Protein AF-A0A351SR09-F1 (afdb_monomer_lite)

Radius of gyration: 30.52 Å; chains: 1; bounding box: 50×59×114 Å

Secondary structure (DSSP, 8-state):
---EEEEE-TTS-EEEEEEEEEEEETTT--EEEEEE---EESSGGG-EEEEEEEEEP-S-TTT-----HHHHHHHHHHHHHHHTTPPPTTEEE--HHHH-SEEEEEEEEEEEEETTS-HHHHHHHHHHHHHHS------------------PPPPPPPPPPPPPPPPPP-PPPPPPPPP-PPPPPPPPPPPPPPP----------------------------PPP-EEP-HHHHHHTT--

Foldseek 3Di:
DFDWAWEQEPVRDTDIWGWQFWKAQQVPRWIKTKTFPQDWDDDDQQIWGKIKIFTFDDPDVVNLDEQDPVNVVVVVVVLVCLLVVHDDPRIATDDCVNCDRYTYTSDMAIETGGPVRPSSVSSNVVNVVRVPPPPPPPPPPDPDDDDDDDDDDDDDDDDDDDDDDDDDDDDDDDDDDDDDDDDDDDDDDDDDDDDDDDDDDDDDDDDDDDDDDDDPDDPPPDPDRDHDYDPVVVVVVVPPD

Sequence (241 aa):
MNEKTNIIYADGRQVQADLICYIENVANNKRYVYYTLNETVGTGANSTVKIYVANIKMNNPALDTEITADEWGTLKGYMGDALKDNANPNIRYISPAEMGPNVTIVSDRAIAMPISYDYINKQRGIYATAIAVPTAEPSAPATSEPVPEVSEPTPAPEPAPVVEPTPMIQETPAPQPETVSAPATEPSPTIEPADTSVSNEQPVPLADTTNVGEEIVQENVGNAPQLEPIDIDAIEAKYKE

pLDDT: mean 73.76, std 20.07, range [35.81, 97.0]

Structure (mmCIF, N/CA/C/O backbone):
data_AF-A0A351SR09-F1
#
_entry.id   AF-A0A351SR09-F1
#
loop_
_atom_site.group_PDB
_atom_site.id
_atom_site.type_symbol
_atom_site.label_atom_id
_atom_site.label_alt_id
_atom_site.label_comp_id
_atom_site.label_asym_id
_atom_site.label_entity_id
_atom_site.label_seq_id
_atom_site.pdbx_PDB_ins_code
_atom_site.Cartn_x
_atom_site.Cartn_y
_atom_site.Cartn_z
_atom_site.occupancy
_atom_site.B_iso_or_equiv
_atom_site.auth_seq_id
_atom_site.auth_comp_id
_atom_site.auth_asym_id
_atom_site.auth_atom_id
_atom_site.pdbx_PDB_model_num
ATOM 1 N N . MET A 1 1 ? -10.522 -16.057 2.372 1.00 46.56 1 MET A N 1
ATOM 2 C CA . MET A 1 1 ? -9.377 -16.342 3.264 1.00 46.56 1 MET A CA 1
ATOM 3 C C . MET A 1 1 ? -8.470 -15.132 3.177 1.00 46.56 1 MET A C 1
ATOM 5 O O . MET A 1 1 ? -8.208 -14.713 2.058 1.00 46.56 1 MET A O 1
ATOM 9 N N . ASN A 1 2 ? -8.095 -14.512 4.297 1.00 72.31 2 ASN A N 1
ATOM 10 C CA . ASN A 1 2 ? -7.206 -13.350 4.247 1.00 72.31 2 ASN A CA 1
ATOM 11 C C . ASN A 1 2 ? -5.813 -13.838 3.865 1.00 72.31 2 ASN A C 1
ATOM 13 O O . ASN A 1 2 ? -5.246 -14.676 4.568 1.00 72.31 2 ASN A O 1
ATOM 17 N N . GLU A 1 3 ? -5.298 -13.357 2.741 1.00 86.44 3 GLU A N 1
ATOM 18 C CA . GLU A 1 3 ? -3.939 -13.672 2.335 1.00 86.44 3 GLU A CA 1
ATOM 19 C C . GLU A 1 3 ? -2.960 -13.000 3.302 1.00 86.44 3 GLU A C 1
ATOM 21 O O . GLU A 1 3 ? -3.141 -11.845 3.699 1.00 86.44 3 GLU A O 1
ATOM 26 N N . LYS A 1 4 ? -1.958 -13.758 3.744 1.00 91.00 4 LYS A N 1
ATOM 27 C CA . LYS A 1 4 ? -0.933 -13.287 4.673 1.00 91.00 4 LYS A CA 1
ATOM 28 C C . LYS A 1 4 ? 0.363 -13.068 3.911 1.00 91.00 4 LYS A C 1
ATOM 30 O O . LYS A 1 4 ? 0.705 -13.865 3.045 1.00 91.00 4 LYS A O 1
ATOM 35 N N . THR A 1 5 ? 1.104 -12.036 4.290 1.00 92.94 5 THR A N 1
ATOM 36 C CA . THR A 1 5 ? 2.455 -11.774 3.781 1.00 92.94 5 THR A CA 1
ATOM 37 C C . THR A 1 5 ? 3.423 -11.622 4.944 1.00 92.94 5 THR A C 1
ATOM 39 O O . THR A 1 5 ? 3.057 -11.093 5.996 1.00 92.94 5 THR A O 1
ATOM 42 N N . ASN A 1 6 ? 4.660 -12.082 4.763 1.00 95.69 6 ASN A N 1
ATOM 43 C CA . ASN A 1 6 ? 5.737 -11.818 5.707 1.00 95.69 6 ASN A CA 1
ATOM 44 C C . ASN A 1 6 ? 6.464 -10.533 5.291 1.00 95.69 6 ASN A C 1
ATOM 46 O O . ASN A 1 6 ? 7.064 -10.484 4.214 1.00 95.69 6 ASN A O 1
ATOM 50 N N . ILE A 1 7 ? 6.367 -9.494 6.117 1.00 96.56 7 ILE A N 1
ATOM 51 C CA . ILE A 1 7 ? 7.031 -8.205 5.909 1.00 96.56 7 ILE A CA 1
ATOM 52 C C . ILE A 1 7 ? 8.352 -8.217 6.669 1.00 96.56 7 ILE A C 1
ATOM 54 O O . ILE A 1 7 ? 8.366 -8.441 7.878 1.00 96.56 7 ILE A O 1
ATOM 58 N N . ILE A 1 8 ? 9.450 -7.962 5.963 1.00 96.56 8 ILE A N 1
ATOM 59 C CA . ILE A 1 8 ? 10.795 -7.861 6.527 1.00 96.56 8 ILE A CA 1
ATOM 60 C C . ILE A 1 8 ? 11.206 -6.389 6.514 1.00 96.56 8 ILE A C 1
ATOM 62 O O . ILE A 1 8 ? 11.382 -5.788 5.456 1.00 96.56 8 ILE A O 1
ATOM 66 N N . TYR A 1 9 ? 11.354 -5.805 7.695 1.00 93.88 9 TYR A N 1
ATOM 67 C CA . TYR A 1 9 ? 11.821 -4.435 7.871 1.00 93.88 9 TYR A CA 1
ATOM 68 C C . TYR A 1 9 ? 13.326 -4.320 7.584 1.00 93.88 9 TYR A C 1
ATOM 70 O O . TYR A 1 9 ? 14.061 -5.311 7.601 1.00 93.88 9 TYR A O 1
ATOM 78 N N . ALA A 1 10 ? 13.808 -3.097 7.347 1.00 87.94 10 ALA A N 1
ATOM 79 C CA . ALA A 1 10 ? 15.222 -2.827 7.069 1.00 87.94 10 ALA A CA 1
ATOM 80 C C . ALA A 1 10 ? 16.169 -3.249 8.214 1.00 87.94 10 ALA A C 1
ATOM 82 O O . ALA A 1 10 ? 17.322 -3.592 7.966 1.00 87.94 10 ALA A O 1
ATOM 83 N N . ASP A 1 11 ? 15.670 -3.268 9.452 1.00 89.44 11 ASP A N 1
ATOM 84 C CA . ASP A 1 11 ? 16.376 -3.735 10.653 1.00 89.44 11 ASP A CA 1
ATOM 85 C C . ASP A 1 11 ? 16.362 -5.270 10.823 1.00 89.44 11 ASP A C 1
ATOM 87 O O . ASP A 1 11 ? 16.911 -5.799 11.789 1.00 89.44 11 ASP A O 1
ATOM 91 N N . GLY A 1 12 ? 15.742 -6.000 9.891 1.00 91.19 12 GLY A N 1
ATOM 92 C CA . GLY A 1 12 ? 15.618 -7.455 9.918 1.00 91.19 12 GLY A CA 1
ATOM 93 C C . GLY A 1 12 ? 14.438 -7.982 10.738 1.00 91.19 12 GLY A C 1
ATOM 94 O O . GLY A 1 12 ? 14.223 -9.199 10.750 1.00 91.19 12 GLY A O 1
ATOM 95 N N . ARG A 1 13 ? 13.643 -7.117 11.389 1.00 94.44 13 ARG A N 1
ATOM 96 C CA . ARG A 1 13 ? 12.404 -7.547 12.055 1.00 94.44 13 ARG A CA 1
ATOM 97 C C . ARG A 1 13 ? 11.424 -8.102 11.029 1.00 94.44 13 ARG A C 1
ATOM 99 O O . ARG A 1 13 ? 11.283 -7.564 9.933 1.00 94.44 13 ARG A O 1
ATOM 106 N N . GLN A 1 14 ? 10.718 -9.162 11.410 1.00 95.44 14 GLN A N 1
ATOM 107 C CA . GLN A 1 14 ? 9.716 -9.804 10.566 1.00 95.44 14 GLN A CA 1
ATOM 108 C C . GLN A 1 14 ? 8.344 -9.728 11.215 1.00 95.44 14 GLN A C 1
ATOM 110 O O . GLN A 1 14 ? 8.203 -9.990 12.411 1.00 95.44 14 GLN A O 1
ATOM 115 N N . VAL A 1 15 ? 7.335 -9.383 10.421 1.00 95.19 15 VAL A N 1
ATOM 116 C CA . VAL A 1 15 ? 5.947 -9.296 10.868 1.00 95.19 15 VAL A CA 1
ATOM 117 C C . VAL A 1 15 ? 5.051 -9.986 9.852 1.00 95.19 15 VAL A C 1
ATOM 119 O O . VAL A 1 15 ? 5.088 -9.687 8.660 1.00 95.19 15 VAL A O 1
ATOM 122 N N . GLN A 1 16 ? 4.201 -10.892 10.333 1.00 95.00 16 GLN A N 1
ATOM 123 C CA . GLN A 1 16 ? 3.142 -11.458 9.512 1.00 95.00 16 GLN A CA 1
ATOM 124 C C . GLN A 1 16 ? 1.959 -10.489 9.477 1.00 95.00 16 GLN A C 1
ATOM 126 O O . GLN A 1 16 ? 1.331 -10.226 10.503 1.00 95.00 16 GLN A O 1
ATOM 131 N N . ALA A 1 17 ? 1.645 -9.986 8.289 1.00 94.62 17 ALA A N 1
ATOM 132 C CA . ALA A 1 17 ? 0.586 -9.015 8.076 1.00 94.62 17 ALA A CA 1
ATOM 133 C C . ALA A 1 17 ? -0.544 -9.576 7.211 1.00 94.62 17 ALA A C 1
ATOM 135 O O . ALA A 1 17 ? -0.360 -10.513 6.429 1.00 94.62 17 ALA A O 1
ATOM 136 N N . ASP A 1 18 ? -1.722 -8.975 7.344 1.00 94.38 18 ASP A N 1
ATOM 137 C CA . ASP A 1 18 ? -2.837 -9.190 6.433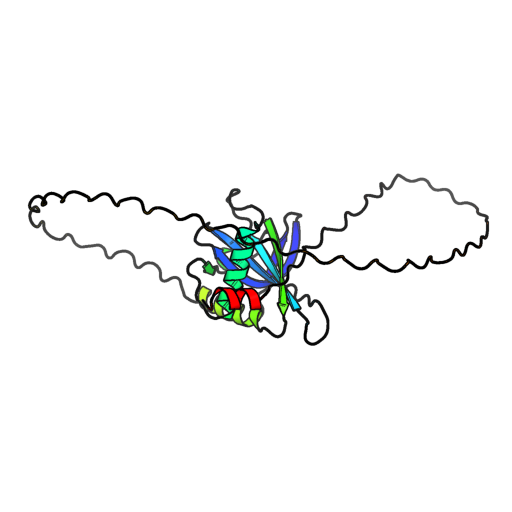 1.00 94.38 18 ASP A CA 1
ATOM 138 C C . ASP A 1 18 ? -2.616 -8.389 5.151 1.00 94.38 18 ASP A C 1
ATOM 140 O O . ASP A 1 18 ? -2.639 -7.156 5.169 1.00 94.38 18 ASP A O 1
ATOM 144 N N . LEU A 1 19 ? -2.426 -9.093 4.035 1.00 94.31 19 LEU A N 1
ATOM 145 C CA . LEU A 1 19 ? -2.263 -8.473 2.727 1.00 94.31 19 LEU A CA 1
ATOM 146 C C . LEU A 1 19 ? -3.578 -7.812 2.307 1.00 94.31 19 LEU A C 1
ATOM 148 O O . LEU A 1 19 ? -4.666 -8.383 2.464 1.00 94.31 19 LEU A O 1
ATOM 152 N N . ILE A 1 20 ? -3.471 -6.600 1.772 1.00 94.06 20 ILE A N 1
ATOM 153 C CA . ILE A 1 20 ? -4.571 -5.912 1.100 1.00 94.06 20 ILE A CA 1
ATOM 154 C C . ILE A 1 20 ? -4.339 -5.988 -0.412 1.00 94.06 20 ILE A C 1
ATOM 156 O O . ILE A 1 20 ? -5.184 -6.536 -1.117 1.00 94.06 20 ILE A O 1
ATOM 160 N N . CYS A 1 21 ? -3.192 -5.501 -0.897 1.00 93.75 21 CYS A N 1
ATOM 161 C CA . CYS A 1 21 ? -2.772 -5.632 -2.295 1.00 93.75 21 CYS A CA 1
ATOM 162 C C . CYS A 1 21 ? -1.276 -5.320 -2.480 1.00 93.75 21 CYS A C 1
ATOM 164 O O . CYS A 1 21 ? -0.663 -4.641 -1.650 1.00 93.75 21 CYS A O 1
ATOM 166 N N . TYR A 1 22 ? -0.712 -5.772 -3.603 1.00 95.38 22 TYR A N 1
ATOM 167 C CA . TYR A 1 22 ? 0.533 -5.233 -4.157 1.00 95.38 22 TYR A CA 1
ATOM 168 C C . TYR A 1 22 ? 0.231 -4.390 -5.388 1.00 95.38 22 TYR A C 1
ATOM 170 O O . TYR A 1 22 ? -0.581 -4.786 -6.232 1.00 95.38 22 TYR A O 1
ATOM 178 N N . ILE A 1 23 ? 0.922 -3.262 -5.512 1.00 95.38 23 ILE A N 1
ATOM 179 C CA . ILE A 1 23 ? 0.836 -2.401 -6.689 1.00 95.38 23 ILE A CA 1
ATOM 180 C C . ILE A 1 23 ? 2.225 -2.027 -7.198 1.00 95.38 23 ILE A C 1
ATOM 182 O O . ILE A 1 23 ? 3.165 -1.860 -6.424 1.00 95.38 23 ILE A O 1
ATOM 186 N N . GLU A 1 24 ? 2.341 -1.857 -8.506 1.00 95.25 24 GLU A N 1
ATOM 187 C CA . GLU A 1 24 ? 3.451 -1.192 -9.178 1.00 95.25 24 GLU A CA 1
ATOM 188 C C . GLU A 1 24 ? 2.940 0.144 -9.697 1.00 95.25 24 GLU A C 1
ATOM 190 O O . GLU A 1 24 ? 1.905 0.192 -10.367 1.00 95.25 24 GLU A O 1
ATOM 195 N N . ASN A 1 25 ? 3.655 1.223 -9.408 1.00 94.62 25 ASN A N 1
ATOM 196 C CA . ASN A 1 25 ? 3.423 2.482 -10.093 1.00 94.62 25 ASN A CA 1
ATOM 197 C C . ASN A 1 25 ? 4.103 2.414 -11.466 1.00 94.62 25 ASN A C 1
ATOM 199 O O . ASN A 1 25 ? 5.323 2.294 -11.561 1.00 94.62 25 ASN A O 1
ATOM 203 N N . VAL A 1 26 ? 3.309 2.495 -12.531 1.00 93.88 26 VAL A N 1
ATOM 204 C CA . VAL A 1 26 ? 3.764 2.294 -13.916 1.00 93.88 26 VAL A CA 1
ATOM 205 C C . VAL A 1 26 ? 4.704 3.416 -14.378 1.00 93.88 26 VAL A C 1
ATOM 207 O O . VAL A 1 26 ? 5.561 3.193 -15.229 1.00 93.88 26 VAL A O 1
ATOM 210 N N . ALA A 1 27 ? 4.592 4.618 -13.804 1.00 91.88 27 ALA A N 1
ATOM 211 C CA . ALA A 1 27 ? 5.407 5.762 -14.209 1.00 91.88 27 ALA A CA 1
ATOM 212 C C . ALA A 1 27 ? 6.858 5.669 -13.712 1.00 91.88 27 ALA A C 1
ATOM 214 O O . ALA A 1 27 ? 7.774 6.131 -14.391 1.00 91.88 27 ALA A O 1
ATOM 215 N N . ASN A 1 28 ? 7.078 5.091 -12.527 1.00 91.44 28 ASN A N 1
ATOM 216 C CA . ASN A 1 28 ? 8.400 5.043 -11.891 1.00 91.44 28 ASN A CA 1
ATOM 217 C C . ASN A 1 28 ? 8.886 3.621 -11.562 1.00 91.44 28 ASN A C 1
ATOM 219 O O . ASN A 1 28 ? 10.003 3.460 -11.076 1.00 91.44 28 ASN A O 1
ATOM 223 N N . ASN A 1 29 ? 8.077 2.598 -11.844 1.00 93.88 29 ASN A N 1
ATOM 224 C CA . ASN A 1 29 ? 8.323 1.184 -11.555 1.00 93.88 29 ASN A CA 1
ATOM 225 C C . ASN A 1 29 ? 8.561 0.860 -10.069 1.00 93.88 29 ASN A C 1
ATOM 227 O O . ASN A 1 29 ? 9.042 -0.230 -9.755 1.00 93.88 29 ASN A O 1
ATOM 231 N N . LYS A 1 30 ? 8.230 1.772 -9.144 1.00 95.12 30 LYS A N 1
ATOM 232 C CA . LYS A 1 30 ? 8.267 1.477 -7.708 1.00 95.12 30 LYS A CA 1
ATOM 233 C C . LYS A 1 30 ? 7.122 0.544 -7.343 1.00 95.12 30 LYS A C 1
ATOM 235 O O . LYS A 1 30 ? 6.012 0.658 -7.872 1.00 95.12 30 LYS A O 1
ATOM 240 N N . ARG A 1 31 ? 7.391 -0.364 -6.407 1.00 96.06 31 ARG A N 1
ATOM 241 C CA . ARG A 1 31 ? 6.424 -1.350 -5.926 1.00 96.06 31 ARG A CA 1
ATOM 242 C C . ARG A 1 31 ? 6.045 -1.061 -4.492 1.00 96.06 31 ARG A C 1
ATOM 244 O O . ARG A 1 31 ? 6.904 -0.793 -3.659 1.00 96.06 31 ARG A O 1
ATOM 251 N N . TYR A 1 32 ? 4.761 -1.177 -4.206 1.00 96.69 32 TYR A N 1
ATOM 252 C CA . TYR A 1 32 ? 4.212 -0.911 -2.891 1.00 96.69 32 TYR A CA 1
ATOM 253 C C . TYR A 1 32 ? 3.353 -2.075 -2.425 1.00 96.69 32 TYR A C 1
ATOM 255 O O . TYR A 1 32 ? 2.681 -2.736 -3.221 1.00 96.69 32 TYR A O 1
ATOM 263 N N . VAL A 1 33 ? 3.364 -2.306 -1.118 1.00 96.25 33 VAL A N 1
ATOM 264 C CA . VAL A 1 33 ? 2.447 -3.230 -0.452 1.00 96.25 33 VAL A CA 1
ATOM 265 C C . VAL A 1 33 ? 1.517 -2.438 0.447 1.00 96.25 33 VAL A C 1
ATOM 267 O O . VAL A 1 33 ? 1.969 -1.635 1.262 1.00 96.25 33 VAL A O 1
ATOM 270 N N . TYR A 1 34 ? 0.222 -2.696 0.305 1.00 95.88 34 TYR A N 1
ATOM 271 C CA . TYR A 1 34 ? -0.791 -2.263 1.252 1.00 95.88 34 TYR A CA 1
ATOM 272 C C . TYR A 1 34 ? -1.098 -3.452 2.156 1.00 95.88 34 TYR A C 1
ATOM 274 O O . TYR A 1 34 ? -1.445 -4.539 1.678 1.00 95.88 34 TYR A O 1
ATOM 282 N N . TYR A 1 35 ? -0.970 -3.260 3.462 1.00 95.56 35 TYR A N 1
ATOM 283 C CA . TYR A 1 35 ? -1.240 -4.298 4.450 1.00 95.56 35 TYR A CA 1
ATOM 284 C C . TYR A 1 35 ? -1.848 -3.712 5.719 1.00 95.56 35 TYR A C 1
ATOM 286 O O . TYR A 1 35 ? -1.847 -2.504 5.945 1.00 95.56 35 TYR A O 1
ATOM 294 N N . THR A 1 36 ? -2.382 -4.577 6.570 1.00 95.38 36 THR A N 1
ATOM 295 C CA . THR A 1 36 ? -2.837 -4.192 7.905 1.00 95.38 36 THR A CA 1
ATOM 296 C C . THR A 1 36 ? -2.363 -5.197 8.945 1.00 95.38 36 THR A C 1
ATOM 298 O O . THR A 1 36 ? -2.192 -6.385 8.663 1.00 95.38 36 THR A O 1
ATOM 301 N N . LEU A 1 37 ? -2.155 -4.708 10.164 1.00 94.69 37 LEU A N 1
ATOM 302 C CA . LEU A 1 37 ? -1.960 -5.530 11.359 1.00 94.69 37 LEU A CA 1
ATOM 303 C C . LEU A 1 37 ? -3.273 -5.689 12.154 1.00 94.69 37 LEU A C 1
ATOM 305 O O . LEU A 1 37 ? -3.272 -6.239 13.251 1.00 94.69 37 LEU A O 1
ATOM 309 N N . ASN A 1 38 ? -4.400 -5.220 11.597 1.00 90.56 38 ASN A N 1
ATOM 310 C CA . ASN A 1 38 ? -5.722 -5.109 12.232 1.00 90.56 38 ASN A CA 1
ATOM 311 C C . ASN A 1 38 ? -5.729 -4.295 13.531 1.00 90.56 38 ASN A C 1
ATOM 313 O O . ASN A 1 38 ? -6.591 -4.468 14.393 1.00 90.56 38 ASN A O 1
ATOM 317 N N . GLU A 1 39 ? -4.774 -3.383 13.672 1.00 92.50 39 GLU A N 1
ATOM 318 C CA . GLU A 1 39 ? -4.763 -2.437 14.773 1.00 92.50 39 GLU A CA 1
ATOM 319 C C . GLU A 1 39 ? -5.900 -1.436 14.595 1.00 92.50 39 GLU A C 1
ATOM 321 O O . GLU A 1 39 ? -5.966 -0.713 13.597 1.00 92.50 39 GLU A O 1
ATOM 326 N N . THR A 1 40 ? -6.781 -1.383 15.588 1.00 91.06 40 THR A N 1
ATOM 327 C CA . THR A 1 40 ? -7.852 -0.393 15.654 1.00 91.06 40 THR A CA 1
ATOM 328 C C . THR A 1 40 ? -7.424 0.753 16.567 1.00 91.06 40 THR A C 1
ATOM 330 O O . THR A 1 40 ? -6.903 0.523 17.657 1.00 91.06 40 THR A O 1
ATOM 333 N N . VAL A 1 41 ? -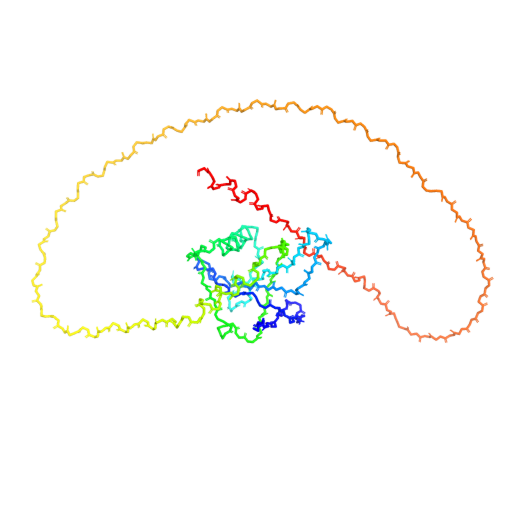7.643 1.988 16.126 1.00 88.56 41 VAL A N 1
ATOM 334 C CA . VAL A 1 41 ? -7.370 3.219 16.872 1.00 88.56 41 VAL A CA 1
ATOM 335 C C . VAL A 1 41 ? -8.692 3.913 17.187 1.00 88.56 41 VAL A C 1
ATOM 337 O O . VAL A 1 41 ? -9.561 4.047 16.324 1.00 88.56 41 VAL A O 1
ATOM 340 N N . GLY A 1 42 ? -8.832 4.383 18.427 1.00 86.50 42 GLY A N 1
ATOM 341 C CA . GLY A 1 42 ? -10.041 5.044 18.922 1.00 86.50 42 GLY A CA 1
ATOM 342 C C . GLY A 1 42 ? -11.096 4.074 19.463 1.00 86.50 42 GLY A C 1
ATOM 343 O O . GLY A 1 42 ? -10.891 2.863 19.523 1.00 86.50 42 GLY A O 1
ATOM 344 N N . THR A 1 43 ? -12.233 4.622 19.894 1.00 82.19 43 THR A N 1
ATOM 345 C CA . THR A 1 43 ? -13.353 3.863 20.469 1.00 82.19 43 THR A CA 1
ATOM 346 C C . THR A 1 43 ? -14.687 4.296 19.854 1.00 82.19 43 THR A C 1
ATOM 348 O O . THR A 1 43 ? -14.868 5.442 19.442 1.00 82.19 43 THR A O 1
ATOM 351 N N . GLY A 1 44 ? -15.642 3.365 19.782 1.00 81.00 44 GLY A N 1
ATOM 352 C CA . GLY A 1 44 ? -16.995 3.634 19.288 1.00 81.00 44 GLY A CA 1
ATOM 353 C C . GLY A 1 44 ? -17.080 3.854 17.773 1.00 81.00 44 GLY A C 1
ATOM 354 O O . GLY A 1 44 ? -16.308 3.284 17.003 1.00 81.00 44 GLY A O 1
ATOM 355 N N . ALA A 1 45 ? -18.045 4.672 17.347 1.00 80.38 45 ALA A N 1
ATOM 356 C CA . ALA A 1 45 ? -18.382 4.897 15.936 1.00 80.38 45 ALA A CA 1
ATOM 357 C C . ALA A 1 45 ? -17.271 5.577 15.112 1.00 80.38 45 ALA A C 1
ATOM 359 O O . ALA A 1 45 ? -17.296 5.508 13.889 1.00 80.38 45 ALA A O 1
ATOM 360 N N . ASN A 1 46 ? -16.288 6.189 15.779 1.00 84.62 46 ASN A N 1
ATOM 361 C CA . ASN A 1 46 ? -15.168 6.895 15.150 1.00 84.62 46 ASN A CA 1
ATOM 362 C C . ASN A 1 46 ? -13.880 6.060 15.142 1.00 84.62 46 ASN A C 1
ATOM 364 O O . ASN A 1 46 ? -12.786 6.600 14.986 1.00 84.62 46 ASN A O 1
ATOM 368 N N . SER A 1 47 ? -13.989 4.753 15.382 1.00 89.75 47 SER A N 1
ATOM 369 C CA . SER A 1 47 ? -12.831 3.869 15.328 1.00 89.75 47 SER A CA 1
ATOM 370 C C . SER A 1 47 ? -12.291 3.771 13.902 1.00 89.75 47 SER A C 1
ATOM 372 O O . SER A 1 47 ? -13.026 3.766 12.911 1.00 89.75 47 SER A O 1
ATOM 374 N N . THR A 1 48 ? -10.970 3.707 13.806 1.00 92.31 48 THR A N 1
ATOM 375 C CA . THR A 1 48 ? -10.245 3.578 12.544 1.00 92.31 48 THR A CA 1
ATOM 376 C C . THR A 1 48 ? -9.361 2.343 12.588 1.00 92.31 48 THR A C 1
ATOM 378 O O . THR A 1 48 ? -8.882 1.957 13.649 1.00 92.31 48 THR A O 1
ATOM 381 N N . VAL A 1 49 ? -9.140 1.704 11.447 1.00 92.25 49 VAL A N 1
ATOM 382 C CA . VAL A 1 49 ? -8.132 0.661 11.272 1.00 92.25 49 VAL A CA 1
ATOM 383 C C . VAL A 1 49 ? -6.878 1.280 10.666 1.00 92.25 49 VAL A C 1
ATOM 385 O O . VAL A 1 49 ? -6.963 2.115 9.761 1.00 92.25 49 VAL A O 1
ATOM 388 N N . LYS A 1 50 ? -5.705 0.873 11.157 1.00 94.44 50 LYS A N 1
ATOM 389 C CA . LYS A 1 50 ? -4.432 1.254 10.540 1.00 94.44 50 LYS A CA 1
ATOM 390 C C . LYS A 1 50 ? -4.180 0.430 9.285 1.00 94.44 50 LYS A C 1
ATOM 392 O O . LYS A 1 50 ? -4.191 -0.806 9.312 1.00 94.44 50 LYS A O 1
ATOM 397 N N . ILE A 1 51 ? -3.894 1.133 8.202 1.00 94.75 51 ILE A N 1
ATOM 398 C CA . ILE A 1 51 ? -3.437 0.569 6.939 1.00 94.75 51 ILE A CA 1
ATOM 399 C C . ILE A 1 51 ? -2.033 1.078 6.689 1.00 94.75 51 ILE A C 1
ATOM 401 O O . ILE A 1 51 ? -1.792 2.281 6.684 1.00 94.75 51 ILE A O 1
ATOM 405 N N . TYR A 1 52 ? -1.116 0.151 6.482 1.00 96.19 52 TYR A N 1
ATOM 406 C CA . TYR A 1 52 ? 0.272 0.429 6.185 1.00 96.19 52 TYR A CA 1
ATOM 407 C C . TYR A 1 52 ? 0.481 0.370 4.680 1.00 96.19 52 TYR A C 1
ATOM 409 O O . TYR A 1 52 ? -0.023 -0.532 4.008 1.00 96.19 52 TYR A O 1
ATOM 417 N N . VAL A 1 53 ? 1.242 1.329 4.170 1.00 97.00 53 VAL A N 1
ATOM 418 C CA . VAL A 1 53 ? 1.730 1.360 2.797 1.00 97.00 53 VAL A CA 1
ATOM 419 C C . VAL A 1 53 ? 3.242 1.392 2.871 1.00 97.00 53 VAL A C 1
ATOM 421 O O . VAL A 1 53 ? 3.810 2.320 3.446 1.00 97.00 53 VAL A O 1
ATOM 424 N N . ALA A 1 54 ? 3.890 0.383 2.305 1.00 96.81 54 ALA A N 1
ATOM 425 C CA . ALA A 1 54 ? 5.341 0.282 2.338 1.00 96.81 54 ALA A CA 1
ATOM 426 C C . ALA A 1 54 ? 5.936 0.235 0.937 1.00 96.81 54 ALA A C 1
ATOM 428 O O . ALA A 1 54 ? 5.390 -0.437 0.059 1.00 96.81 54 ALA A O 1
ATOM 429 N N . ASN A 1 55 ? 7.060 0.932 0.745 1.00 96.81 55 ASN A N 1
ATOM 430 C CA . ASN A 1 55 ? 7.873 0.792 -0.460 1.00 96.81 55 ASN A CA 1
ATOM 431 C C . ASN A 1 55 ? 8.668 -0.511 -0.360 1.00 96.81 55 ASN A C 1
ATOM 433 O O . ASN A 1 55 ? 9.376 -0.748 0.626 1.00 96.81 55 ASN A O 1
ATOM 437 N N . ILE A 1 56 ? 8.534 -1.356 -1.372 1.00 95.94 56 ILE A N 1
ATOM 438 C CA . ILE A 1 56 ? 9.156 -2.672 -1.407 1.00 95.94 56 ILE A CA 1
ATOM 439 C C . ILE A 1 56 ? 10.567 -2.532 -1.959 1.00 95.94 56 ILE A C 1
ATOM 441 O O . ILE A 1 56 ? 10.780 -1.914 -2.999 1.00 95.94 56 ILE A O 1
ATOM 445 N N . LYS A 1 57 ? 11.528 -3.150 -1.276 1.00 94.31 57 LYS A N 1
ATOM 446 C CA . LYS A 1 57 ? 12.912 -3.218 -1.728 1.00 94.31 57 LYS A CA 1
ATOM 447 C C . LYS A 1 57 ? 13.000 -3.988 -3.044 1.00 94.31 57 LYS A C 1
ATOM 449 O O . LYS A 1 57 ? 12.493 -5.106 -3.156 1.00 94.31 57 LYS A O 1
ATOM 454 N N . MET A 1 58 ? 13.683 -3.410 -4.019 1.00 89.94 58 MET A N 1
ATOM 455 C CA . MET A 1 58 ? 13.890 -3.977 -5.345 1.00 89.94 58 MET A CA 1
ATOM 456 C C . MET A 1 58 ? 15.381 -4.220 -5.599 1.00 89.94 58 MET A C 1
ATOM 458 O O . MET A 1 58 ? 16.254 -3.785 -4.860 1.00 89.94 58 MET A O 1
ATOM 462 N N . ASN A 1 59 ? 15.709 -4.895 -6.701 1.00 88.06 59 ASN A N 1
ATOM 463 C CA . ASN A 1 59 ? 17.107 -5.086 -7.115 1.00 88.06 59 ASN A CA 1
ATOM 464 C C . ASN A 1 59 ? 17.733 -3.815 -7.731 1.00 88.06 59 ASN A C 1
ATOM 466 O O . ASN A 1 59 ? 18.795 -3.886 -8.347 1.00 88.06 59 ASN A O 1
ATOM 470 N N . ASN A 1 60 ? 17.069 -2.662 -7.606 1.00 90.00 60 ASN A N 1
ATOM 471 C CA . ASN A 1 60 ? 17.509 -1.382 -8.144 1.00 90.00 60 ASN A CA 1
ATOM 472 C C . ASN A 1 60 ? 17.574 -0.336 -7.014 1.00 90.00 60 ASN A C 1
ATOM 474 O O . ASN A 1 60 ? 16.527 0.180 -6.620 1.00 90.00 60 ASN A O 1
ATOM 478 N N . PRO A 1 61 ? 18.780 0.047 -6.552 1.00 89.81 61 PRO A N 1
ATOM 479 C CA . PRO A 1 61 ? 18.952 0.998 -5.453 1.00 89.81 61 PRO A CA 1
ATOM 480 C C . PRO A 1 61 ? 18.314 2.372 -5.689 1.00 89.81 61 PRO A C 1
ATOM 482 O O . PRO A 1 61 ? 17.983 3.062 -4.732 1.00 89.81 61 PRO A O 1
ATOM 485 N N . ALA A 1 62 ? 18.115 2.784 -6.947 1.00 91.69 62 ALA A N 1
ATOM 486 C CA . ALA A 1 62 ? 17.443 4.048 -7.256 1.00 91.69 62 ALA A CA 1
ATOM 487 C C . ALA A 1 62 ? 15.950 4.038 -6.867 1.00 91.69 62 ALA A C 1
ATOM 489 O O . ALA A 1 62 ? 15.359 5.094 -6.642 1.00 91.69 62 ALA A O 1
ATOM 490 N N . LEU A 1 63 ? 15.340 2.852 -6.786 1.00 91.69 63 LEU A N 1
ATOM 491 C CA . LEU A 1 63 ? 13.947 2.660 -6.371 1.00 91.69 63 LEU A CA 1
ATOM 492 C C . LEU A 1 63 ? 13.824 2.420 -4.859 1.00 91.69 63 LEU A C 1
ATOM 494 O O . LEU A 1 63 ? 12.756 2.663 -4.293 1.00 91.69 63 LEU A O 1
ATOM 498 N N . ASP A 1 64 ? 14.926 2.040 -4.207 1.00 92.25 64 ASP A N 1
ATOM 499 C CA . ASP A 1 64 ? 15.024 1.762 -2.771 1.00 92.25 64 ASP A CA 1
ATOM 500 C C . ASP A 1 64 ? 15.159 3.049 -1.943 1.00 92.25 64 ASP A C 1
ATOM 502 O O . ASP A 1 64 ? 16.070 3.222 -1.134 1.00 92.25 64 ASP A O 1
ATOM 506 N N . THR A 1 65 ? 14.247 3.987 -2.168 1.00 93.38 65 THR A N 1
ATOM 507 C CA . THR A 1 65 ? 14.176 5.262 -1.450 1.00 93.38 65 THR A CA 1
ATOM 508 C C . THR A 1 65 ? 12.946 5.306 -0.552 1.00 93.38 65 THR A C 1
ATOM 510 O O . THR A 1 65 ? 11.975 4.574 -0.764 1.00 93.38 65 THR A O 1
ATOM 513 N N . GLU A 1 66 ? 12.981 6.145 0.480 1.00 94.31 66 GLU A N 1
ATOM 514 C CA . GLU A 1 66 ? 11.815 6.350 1.338 1.00 94.31 66 GLU A CA 1
ATOM 515 C C . GLU A 1 66 ? 10.632 6.935 0.553 1.00 94.31 66 GLU A C 1
ATOM 517 O O . GLU A 1 66 ? 10.822 7.618 -0.457 1.00 94.31 66 GLU A O 1
ATOM 522 N N . ILE A 1 67 ? 9.409 6.670 1.021 1.00 95.38 67 ILE A N 1
ATOM 523 C CA . ILE A 1 67 ? 8.196 7.272 0.452 1.00 95.38 67 ILE A CA 1
ATOM 524 C C . ILE A 1 67 ? 8.239 8.785 0.689 1.00 95.38 67 ILE A C 1
ATOM 526 O O . ILE A 1 67 ? 8.143 9.246 1.830 1.00 95.38 67 ILE A O 1
ATOM 530 N N . THR A 1 68 ? 8.338 9.564 -0.386 1.00 95.06 68 THR A N 1
ATOM 531 C CA . THR A 1 68 ? 8.343 11.032 -0.294 1.00 95.06 68 THR A CA 1
ATOM 532 C C . THR A 1 68 ? 6.944 11.591 0.001 1.00 95.06 68 THR A C 1
ATOM 534 O O . THR A 1 68 ? 5.936 10.889 -0.093 1.00 95.06 68 THR A O 1
ATOM 537 N N . ALA A 1 69 ? 6.845 12.879 0.349 1.00 93.69 69 ALA A N 1
ATOM 538 C CA . ALA A 1 69 ? 5.552 13.530 0.588 1.00 93.69 69 ALA A CA 1
ATOM 539 C C . ALA A 1 69 ? 4.648 13.543 -0.664 1.00 93.69 69 ALA A C 1
ATOM 541 O O . ALA A 1 69 ? 3.446 13.293 -0.558 1.00 93.69 69 ALA A O 1
ATOM 542 N N . ASP A 1 70 ? 5.227 13.762 -1.847 1.00 93.38 70 ASP A N 1
ATOM 543 C CA . ASP A 1 70 ? 4.492 13.771 -3.119 1.00 93.38 70 ASP A CA 1
ATOM 544 C C . ASP A 1 70 ? 4.020 12.363 -3.506 1.00 93.38 70 ASP A C 1
ATOM 546 O O . ASP A 1 70 ? 2.867 12.154 -3.905 1.00 93.38 70 ASP A O 1
ATOM 550 N N . GLU A 1 71 ? 4.891 11.366 -3.320 1.00 94.44 71 GLU A N 1
ATOM 551 C CA . GLU A 1 71 ? 4.531 9.957 -3.494 1.00 94.44 71 GLU A CA 1
ATOM 552 C C . GLU A 1 71 ? 3.418 9.564 -2.526 1.00 94.44 71 GLU A C 1
ATOM 554 O O . GLU A 1 71 ? 2.468 8.886 -2.912 1.00 94.44 71 GLU A O 1
ATOM 559 N N . TRP A 1 72 ? 3.478 10.047 -1.287 1.00 95.44 72 TRP A N 1
ATOM 560 C CA . TRP A 1 72 ? 2.454 9.782 -0.291 1.00 95.44 72 TRP A CA 1
ATOM 561 C C . TRP A 1 72 ? 1.082 10.336 -0.673 1.00 95.44 72 TRP A C 1
ATOM 563 O O . TRP A 1 72 ? 0.079 9.631 -0.548 1.00 95.44 72 TRP A O 1
ATOM 573 N N . GLY A 1 73 ? 1.022 11.573 -1.172 1.00 94.44 73 GLY A N 1
ATOM 574 C CA . GLY A 1 73 ? -0.219 12.145 -1.701 1.00 94.44 73 GLY A CA 1
ATOM 575 C C . GLY A 1 73 ? -0.807 11.291 -2.828 1.00 94.44 73 GLY A C 1
ATOM 576 O O . GLY A 1 73 ? -2.005 11.006 -2.837 1.00 94.44 73 GLY A O 1
ATOM 577 N N . THR A 1 74 ? 0.057 10.806 -3.718 1.00 93.88 74 THR A N 1
ATOM 578 C CA . THR A 1 74 ? -0.321 9.945 -4.845 1.00 93.88 74 THR A CA 1
ATOM 579 C C . THR A 1 74 ? -0.847 8.580 -4.382 1.00 93.88 74 THR A C 1
ATOM 581 O O . THR A 1 74 ? -1.905 8.141 -4.830 1.00 93.88 74 THR A O 1
ATOM 584 N N . LEU A 1 75 ? -0.171 7.932 -3.428 1.00 94.31 75 LEU A N 1
ATOM 585 C CA . LEU A 1 75 ? -0.570 6.635 -2.863 1.00 94.31 75 LEU A CA 1
ATOM 586 C C . LEU A 1 75 ? -1.909 6.707 -2.113 1.00 94.31 75 LEU A C 1
ATOM 588 O O . LEU A 1 75 ? -2.708 5.768 -2.182 1.00 94.31 75 LEU A O 1
ATOM 592 N N . LYS A 1 76 ? -2.180 7.830 -1.432 1.00 92.19 76 LYS A N 1
ATOM 593 C CA . LYS A 1 76 ? -3.503 8.120 -0.855 1.00 92.19 76 LYS A CA 1
ATOM 594 C C . LYS A 1 76 ? -4.565 8.269 -1.947 1.00 92.19 76 LYS A C 1
ATOM 596 O O . LYS A 1 76 ? -5.667 7.749 -1.792 1.00 92.19 76 LYS A O 1
ATOM 601 N N . GLY A 1 77 ? -4.218 8.920 -3.059 1.00 91.00 77 GLY A N 1
ATOM 602 C CA . GLY A 1 77 ? -5.070 9.026 -4.245 1.00 91.00 77 GLY A CA 1
ATOM 603 C C . GLY A 1 77 ? -5.453 7.660 -4.818 1.00 91.00 77 GLY A C 1
ATOM 604 O O . GLY A 1 77 ? -6.638 7.386 -4.970 1.00 91.00 77 GLY A O 1
ATOM 605 N N . TYR A 1 78 ? -4.481 6.766 -5.023 1.00 89.44 78 TYR A N 1
ATOM 606 C CA . TYR A 1 78 ? -4.728 5.406 -5.531 1.00 89.44 78 TYR A CA 1
ATOM 607 C C . TYR A 1 78 ? -5.693 4.612 -4.647 1.00 89.44 78 TYR A C 1
ATOM 609 O O . TYR A 1 78 ? -6.588 3.929 -5.142 1.00 89.44 78 TYR A O 1
ATOM 617 N N . MET A 1 79 ? -5.544 4.745 -3.329 1.00 85.00 79 MET A N 1
ATOM 618 C CA . MET A 1 79 ? -6.469 4.155 -2.366 1.00 85.00 79 MET A CA 1
ATOM 619 C C . MET A 1 79 ? -7.881 4.760 -2.468 1.00 85.00 79 MET A C 1
ATOM 621 O O . MET A 1 79 ? -8.877 4.035 -2.419 1.00 85.00 79 MET A O 1
ATOM 625 N N . GLY A 1 80 ? -7.979 6.081 -2.628 1.00 86.56 80 GLY A N 1
ATOM 626 C CA . GLY A 1 80 ? -9.249 6.778 -2.832 1.00 86.56 80 GLY A CA 1
ATOM 627 C C . GLY A 1 80 ? -9.955 6.392 -4.135 1.00 86.56 80 GLY A C 1
ATOM 628 O O . GLY A 1 80 ? -11.178 6.258 -4.145 1.00 86.56 80 GLY A O 1
ATOM 629 N N . ASP A 1 81 ? -9.208 6.170 -5.217 1.00 85.19 81 ASP A N 1
ATOM 630 C CA . ASP A 1 81 ? -9.760 5.737 -6.506 1.00 85.19 81 ASP A CA 1
ATOM 631 C C . ASP A 1 81 ? -10.380 4.343 -6.410 1.00 85.19 81 ASP A C 1
ATOM 633 O O . ASP A 1 81 ? -11.494 4.116 -6.886 1.00 85.19 81 ASP A O 1
ATOM 637 N N . ALA A 1 82 ? -9.708 3.423 -5.718 1.00 77.00 82 ALA A N 1
ATOM 638 C CA . ALA A 1 82 ? -10.214 2.071 -5.543 1.00 77.00 82 ALA A CA 1
ATOM 639 C C . ALA A 1 82 ? -11.479 2.004 -4.669 1.00 77.00 82 ALA A C 1
ATOM 641 O O . ALA A 1 82 ? -12.349 1.170 -4.910 1.00 77.00 82 ALA A O 1
ATOM 642 N N . LEU A 1 83 ? -11.648 2.918 -3.705 1.00 79.31 83 LEU A N 1
ATOM 643 C CA . LEU A 1 83 ? -12.906 3.060 -2.953 1.00 79.31 83 LEU A CA 1
ATOM 644 C C . LEU A 1 83 ? -14.105 3.434 -3.830 1.00 79.31 83 LEU A C 1
ATOM 646 O O . LEU A 1 83 ? -15.244 3.106 -3.477 1.00 79.31 83 LEU A O 1
ATOM 650 N N . LYS A 1 84 ? -13.833 4.130 -4.937 1.00 82.38 84 LYS A N 1
ATOM 651 C CA . LYS A 1 84 ? -14.811 4.631 -5.907 1.00 82.38 84 LYS A CA 1
ATOM 652 C C . LYS A 1 84 ? -14.996 3.691 -7.100 1.00 82.38 84 LYS A C 1
ATOM 654 O O . LYS A 1 84 ? -15.686 4.065 -8.040 1.00 82.38 84 LYS A O 1
ATOM 659 N N . ASP A 1 85 ? -14.376 2.508 -7.072 1.00 78.69 85 ASP A N 1
ATOM 660 C CA . ASP A 1 85 ? -14.365 1.551 -8.183 1.00 78.69 85 ASP A CA 1
ATOM 661 C C . ASP A 1 85 ? -13.803 2.155 -9.493 1.00 78.69 85 ASP A C 1
ATOM 663 O O . ASP A 1 85 ? -14.129 1.719 -10.599 1.00 78.69 85 ASP A O 1
ATOM 667 N N . ASN A 1 86 ? -12.916 3.151 -9.371 1.00 82.62 86 ASN A N 1
ATOM 668 C CA . ASN A 1 86 ? -12.254 3.788 -10.504 1.00 82.62 86 ASN A CA 1
ATOM 669 C C . ASN A 1 86 ? -10.939 3.072 -10.817 1.00 82.62 86 ASN A C 1
ATOM 671 O O . ASN A 1 86 ? -10.030 3.000 -9.988 1.00 82.62 86 ASN A O 1
ATOM 675 N N . ALA A 1 87 ? -10.811 2.574 -12.047 1.00 80.38 87 ALA A N 1
ATOM 676 C CA . ALA A 1 87 ? -9.545 2.042 -12.531 1.00 80.38 87 ALA A CA 1
ATOM 677 C C . ALA A 1 87 ? -8.521 3.179 -12.667 1.00 80.38 87 ALA A C 1
ATOM 679 O O . ALA A 1 87 ? -8.772 4.166 -13.357 1.00 80.38 87 ALA A O 1
ATOM 680 N N . ASN A 1 88 ? -7.354 3.025 -12.040 1.00 84.88 88 ASN A N 1
ATOM 681 C CA . ASN A 1 88 ? -6.261 3.979 -12.173 1.00 84.88 88 ASN A CA 1
ATOM 682 C C . ASN A 1 88 ? -5.214 3.430 -13.165 1.00 84.88 88 ASN A C 1
ATOM 684 O O . ASN A 1 88 ? -4.624 2.383 -12.904 1.00 84.88 88 ASN A O 1
ATOM 688 N N . PRO A 1 89 ? -4.967 4.100 -14.307 1.00 88.25 89 PRO A N 1
ATOM 689 C CA . PRO A 1 89 ? -4.040 3.605 -15.329 1.00 88.25 89 PRO A CA 1
ATOM 690 C C . PRO A 1 89 ? -2.566 3.672 -14.901 1.00 88.25 89 PRO A C 1
ATOM 692 O O . PRO A 1 89 ? -1.715 3.069 -15.550 1.00 88.25 89 PRO A O 1
ATOM 695 N N . ASN A 1 90 ? -2.251 4.394 -13.821 1.00 91.44 90 ASN A N 1
ATOM 696 C CA . ASN A 1 90 ? -0.887 4.530 -13.309 1.00 91.44 90 ASN A CA 1
ATOM 697 C C . ASN A 1 90 ? -0.502 3.411 -12.339 1.00 91.44 90 ASN A C 1
ATOM 699 O O . ASN A 1 90 ? 0.640 3.387 -11.874 1.00 91.44 90 ASN A O 1
ATOM 703 N N . ILE A 1 91 ? -1.424 2.497 -12.023 1.00 93.12 91 ILE A N 1
ATOM 704 C CA . ILE A 1 91 ? -1.143 1.346 -11.171 1.00 93.12 91 ILE A CA 1
ATOM 705 C C . ILE A 1 91 ? -1.335 0.042 -11.932 1.00 93.12 91 ILE A C 1
ATOM 707 O O . ILE A 1 91 ? -2.293 -0.146 -12.681 1.00 93.12 91 ILE A O 1
ATOM 711 N N . ARG A 1 92 ? -0.431 -0.896 -11.674 1.00 93.50 92 ARG A N 1
ATOM 712 C CA . ARG A 1 92 ? -0.572 -2.298 -12.052 1.00 93.50 92 ARG A CA 1
ATOM 713 C C . ARG A 1 92 ? -0.621 -3.130 -10.780 1.00 93.50 92 ARG A C 1
ATOM 715 O O . ARG A 1 92 ? 0.268 -3.021 -9.942 1.00 93.50 92 ARG A O 1
ATOM 722 N N . TYR A 1 93 ? -1.635 -3.971 -10.632 1.00 93.00 93 TYR A N 1
ATOM 723 C CA . TYR A 1 93 ? -1.670 -4.940 -9.538 1.00 93.00 93 TYR A CA 1
ATOM 724 C C . TYR A 1 93 ? -0.668 -6.066 -9.802 1.00 93.00 93 TYR A C 1
ATOM 726 O O . TYR A 1 93 ? -0.572 -6.564 -10.924 1.00 93.00 93 TYR A O 1
ATOM 734 N N . ILE A 1 94 ? 0.090 -6.442 -8.774 1.00 92.88 94 ILE A N 1
ATOM 735 C CA . ILE A 1 94 ? 1.160 -7.444 -8.871 1.00 92.88 94 ILE A CA 1
ATOM 736 C C . ILE A 1 94 ? 0.742 -8.693 -8.108 1.00 92.88 94 ILE A C 1
ATOM 738 O O . ILE A 1 94 ? 0.287 -8.584 -6.975 1.00 92.88 94 ILE A O 1
ATOM 742 N N . SER A 1 95 ? 0.925 -9.880 -8.680 1.00 91.31 95 SER A N 1
ATOM 743 C CA . SER A 1 95 ? 0.601 -11.115 -7.963 1.00 91.31 95 SER A CA 1
ATOM 744 C C . SER A 1 95 ? 1.606 -11.419 -6.833 1.00 91.31 95 SER A C 1
ATOM 746 O O . SER A 1 95 ? 2.788 -11.080 -6.939 1.00 91.31 95 SER A O 1
ATOM 748 N N . PRO A 1 96 ? 1.208 -12.147 -5.773 1.00 88.19 96 PRO A N 1
ATOM 749 C CA . PRO A 1 96 ? 2.142 -12.599 -4.737 1.00 88.19 96 PRO A CA 1
ATOM 750 C C . PRO A 1 96 ? 3.259 -13.494 -5.299 1.00 88.19 96 PRO A C 1
ATOM 752 O O . PRO A 1 96 ? 4.379 -13.492 -4.794 1.00 88.19 96 PRO A O 1
ATOM 755 N N . ALA A 1 97 ? 2.983 -14.225 -6.386 1.00 87.88 97 ALA A N 1
ATOM 756 C CA . ALA A 1 97 ? 3.966 -15.057 -7.075 1.00 87.88 97 ALA A CA 1
ATOM 757 C C . ALA A 1 97 ? 5.123 -14.239 -7.681 1.00 87.88 97 ALA A C 1
ATOM 759 O O . ALA A 1 97 ? 6.264 -14.696 -7.656 1.00 87.88 97 ALA A O 1
ATOM 760 N N . GLU A 1 98 ? 4.852 -13.027 -8.179 1.00 89.25 98 GLU A N 1
ATOM 761 C CA . GLU A 1 98 ? 5.879 -12.100 -8.685 1.00 89.25 98 GLU A CA 1
ATOM 762 C C . GLU A 1 98 ? 6.705 -11.451 -7.563 1.00 89.25 98 GLU A C 1
ATOM 764 O O . GLU A 1 98 ? 7.824 -10.996 -7.810 1.00 89.25 98 GLU A O 1
ATOM 769 N N . MET A 1 99 ? 6.158 -11.380 -6.347 1.00 89.00 99 MET A N 1
ATOM 770 C CA . MET A 1 99 ? 6.821 -10.777 -5.184 1.00 89.00 99 MET A CA 1
ATOM 771 C C . MET A 1 99 ? 7.661 -11.783 -4.394 1.00 89.00 99 MET A C 1
ATOM 773 O O . MET A 1 99 ? 8.662 -11.410 -3.783 1.00 89.00 99 MET A O 1
ATOM 777 N N . GLY A 1 100 ? 7.276 -13.058 -4.426 1.00 82.12 100 GLY A N 1
ATOM 778 C CA . GLY A 1 100 ? 7.868 -14.099 -3.598 1.00 82.12 100 GLY A CA 1
ATOM 779 C C . GLY A 1 100 ? 7.280 -14.137 -2.179 1.00 82.12 100 GLY A C 1
ATOM 780 O O . GLY A 1 100 ? 6.440 -13.320 -1.810 1.00 82.12 100 GLY A O 1
ATOM 781 N N . PRO A 1 101 ? 7.703 -15.112 -1.355 1.00 76.12 101 PRO A N 1
ATOM 782 C CA . PRO A 1 101 ? 7.084 -15.384 -0.053 1.00 76.12 101 PRO A CA 1
ATOM 783 C C . PRO A 1 101 ? 7.427 -14.355 1.035 1.00 76.12 101 PRO A C 1
ATOM 785 O O . PRO A 1 101 ? 6.775 -14.324 2.077 1.00 76.12 101 PRO A O 1
ATOM 788 N N . ASN A 1 102 ? 8.466 -13.548 0.818 1.00 86.88 102 ASN A N 1
ATOM 789 C CA . ASN A 1 102 ? 8.964 -12.570 1.773 1.00 86.88 102 ASN A CA 1
ATOM 790 C C . ASN A 1 102 ? 9.124 -11.227 1.076 1.00 86.88 102 ASN A C 1
ATOM 792 O O . ASN A 1 102 ? 9.782 -11.145 0.038 1.00 86.88 102 ASN A O 1
ATOM 796 N N . VAL A 1 103 ? 8.573 -10.182 1.681 1.00 94.19 103 VAL A N 1
ATOM 797 C CA . VAL A 1 103 ? 8.642 -8.825 1.148 1.00 94.19 103 VAL A CA 1
ATOM 798 C C . VAL A 1 103 ? 9.513 -7.995 2.069 1.00 94.19 103 VAL A C 1
ATOM 800 O O . VAL A 1 103 ? 9.109 -7.659 3.179 1.00 94.19 103 VAL A O 1
ATOM 803 N N . THR A 1 104 ? 10.715 -7.662 1.608 1.00 95.94 104 THR A N 1
ATOM 804 C CA . THR A 1 104 ? 11.574 -6.706 2.307 1.00 95.94 104 THR A CA 1
ATOM 805 C C . THR A 1 104 ? 11.135 -5.294 1.960 1.00 95.94 104 THR A C 1
ATOM 807 O O . THR A 1 104 ? 10.980 -4.977 0.784 1.00 95.94 104 THR A O 1
ATOM 810 N N . ILE A 1 105 ? 10.947 -4.442 2.961 1.00 96.25 105 ILE A N 1
ATOM 811 C CA . ILE A 1 105 ? 10.515 -3.057 2.768 1.00 96.25 105 ILE A CA 1
ATOM 812 C C . ILE A 1 105 ? 11.639 -2.078 3.095 1.00 96.25 105 ILE A C 1
ATOM 814 O O . ILE A 1 105 ? 12.499 -2.345 3.935 1.00 96.25 105 ILE A O 1
ATOM 818 N N . VAL A 1 106 ? 11.629 -0.941 2.406 1.00 94.88 106 VAL A N 1
ATOM 819 C CA . VAL A 1 106 ? 12.583 0.158 2.619 1.00 94.88 106 VAL A CA 1
ATOM 820 C C . VAL A 1 106 ? 12.052 1.129 3.665 1.00 94.88 106 VAL A C 1
ATOM 822 O O . VAL A 1 106 ? 12.784 1.560 4.546 1.00 94.88 106 VAL A O 1
ATOM 825 N N . SER A 1 107 ? 10.766 1.458 3.568 1.00 94.12 107 SER A N 1
ATOM 826 C CA . SER A 1 107 ? 10.057 2.352 4.483 1.00 94.12 107 SER A CA 1
ATOM 827 C C . SER A 1 107 ? 8.568 2.036 4.454 1.00 94.12 107 SER A C 1
ATOM 829 O O . SER A 1 107 ? 8.069 1.508 3.455 1.00 94.12 107 SER A O 1
ATOM 831 N N . ASP A 1 108 ? 7.863 2.384 5.525 1.00 94.75 108 ASP A N 1
ATOM 832 C CA . ASP A 1 108 ? 6.412 2.323 5.622 1.00 94.75 108 ASP A CA 1
ATOM 833 C C . ASP A 1 108 ? 5.821 3.644 6.129 1.00 94.75 108 ASP A C 1
ATOM 835 O O . ASP A 1 108 ? 6.444 4.425 6.848 1.00 94.75 108 ASP A O 1
ATOM 839 N N . ARG A 1 109 ? 4.584 3.910 5.714 1.00 95.81 109 ARG A N 1
ATOM 840 C CA . ARG A 1 109 ? 3.734 4.974 6.252 1.00 95.81 109 ARG A CA 1
ATOM 841 C C . ARG A 1 109 ? 2.361 4.393 6.549 1.00 95.81 109 ARG A C 1
ATOM 843 O O . ARG A 1 109 ? 1.928 3.448 5.893 1.00 95.81 109 ARG A O 1
ATOM 850 N N . ALA A 1 110 ? 1.673 4.953 7.535 1.00 94.62 110 ALA A N 1
ATOM 851 C CA . ALA A 1 110 ? 0.379 4.453 7.975 1.00 94.62 110 ALA A CA 1
ATOM 852 C C . ALA A 1 110 ? -0.731 5.479 7.744 1.00 94.62 110 ALA A C 1
ATOM 854 O O . ALA A 1 110 ? -0.533 6.684 7.890 1.00 94.62 110 ALA A O 1
ATOM 855 N N . ILE A 1 111 ? -1.912 4.967 7.418 1.00 91.44 111 ILE A N 1
ATOM 856 C CA . ILE A 1 111 ? -3.149 5.718 7.249 1.00 91.44 111 ILE A CA 1
ATOM 857 C C . ILE A 1 111 ? -4.181 5.155 8.213 1.00 91.44 111 ILE A C 1
ATOM 859 O O . ILE A 1 111 ? -4.341 3.939 8.322 1.00 91.44 111 ILE A O 1
ATOM 863 N N . ALA A 1 112 ? -4.908 6.039 8.887 1.00 91.06 112 ALA A N 1
ATOM 864 C CA . ALA A 1 112 ? -6.092 5.672 9.647 1.00 91.06 112 ALA A CA 1
ATOM 865 C C . ALA A 1 112 ? -7.329 5.724 8.738 1.00 91.06 112 ALA A C 1
ATOM 867 O O . ALA A 1 112 ? -7.680 6.786 8.227 1.00 91.06 112 ALA A O 1
ATOM 868 N N . MET A 1 113 ? -7.992 4.583 8.550 1.00 88.94 113 MET A N 1
ATOM 869 C CA . MET A 1 113 ? -9.226 4.481 7.766 1.00 88.94 113 MET A CA 1
ATOM 870 C C . MET A 1 113 ? -10.405 4.149 8.678 1.00 88.94 113 MET A C 1
ATOM 872 O O . MET A 1 113 ? -10.284 3.212 9.464 1.00 88.94 113 MET A O 1
ATOM 876 N N . PRO A 1 114 ? -11.548 4.855 8.613 1.00 89.31 114 PRO A N 1
ATOM 877 C CA . PRO A 1 114 ? -12.701 4.519 9.446 1.00 89.31 114 PRO A CA 1
ATOM 878 C C . PRO A 1 114 ? -13.167 3.085 9.205 1.00 89.31 114 PRO A C 1
ATOM 880 O O . PRO A 1 114 ? -13.301 2.662 8.057 1.00 89.31 114 PRO A O 1
ATOM 883 N N . ILE A 1 115 ? -13.439 2.341 10.281 1.00 86.81 115 ILE A N 1
ATOM 884 C CA . ILE A 1 115 ? -13.857 0.931 10.173 1.00 86.81 115 ILE A CA 1
ATOM 885 C C . ILE A 1 115 ? -15.219 0.764 9.485 1.00 86.81 115 ILE A C 1
ATOM 887 O O . ILE A 1 115 ? -15.570 -0.331 9.058 1.00 86.81 115 ILE A O 1
ATOM 891 N N . SER A 1 116 ? -15.996 1.847 9.396 1.00 82.25 116 SER A N 1
ATOM 892 C CA . SER A 1 116 ? -17.257 1.902 8.658 1.00 82.25 116 SER A CA 1
ATOM 893 C C . SER A 1 116 ? -17.057 1.772 7.148 1.00 82.25 116 SER A C 1
ATOM 895 O O . SER A 1 116 ? -17.989 1.375 6.448 1.00 82.25 116 SER A O 1
ATOM 897 N N . TYR A 1 117 ? -15.858 2.072 6.638 1.00 80.31 117 TYR A N 1
ATOM 898 C CA . TYR A 1 117 ? -15.507 1.811 5.252 1.00 80.31 117 TYR A CA 1
ATOM 899 C C . TYR A 1 117 ? -15.014 0.376 5.108 1.00 80.31 117 TYR A C 1
ATOM 901 O O . TYR A 1 117 ? -13.973 0.000 5.645 1.00 80.31 117 TYR A O 1
ATOM 909 N N . ASP A 1 118 ? -15.705 -0.406 4.281 1.00 84.00 118 ASP A N 1
ATOM 910 C CA . ASP A 1 118 ? -15.294 -1.766 3.914 1.00 84.00 118 ASP A CA 1
ATOM 911 C C . ASP A 1 118 ? -14.111 -1.783 2.919 1.00 84.00 118 ASP A C 1
ATOM 913 O O . ASP A 1 118 ? -14.043 -2.585 1.986 1.00 84.00 118 ASP A O 1
ATOM 917 N N . TYR A 1 119 ? -13.176 -0.840 3.079 1.00 84.69 119 TYR A N 1
ATOM 918 C CA . TYR A 1 119 ? -12.069 -0.613 2.156 1.00 84.69 119 TYR A CA 1
ATOM 919 C C . TYR A 1 119 ? -11.230 -1.871 1.964 1.00 84.69 119 TYR A C 1
ATOM 921 O O . TYR A 1 119 ? -10.945 -2.260 0.837 1.00 84.69 119 TYR A O 1
ATOM 929 N N . ILE A 1 120 ? -10.853 -2.519 3.069 1.00 88.81 120 ILE A N 1
ATOM 930 C CA . ILE A 1 120 ? -9.962 -3.679 3.041 1.00 88.81 120 ILE A CA 1
ATOM 931 C C . ILE A 1 120 ? -10.563 -4.785 2.168 1.00 88.81 120 ILE A C 1
ATOM 933 O O . ILE A 1 120 ? -9.862 -5.342 1.325 1.00 88.81 120 ILE A O 1
ATOM 937 N N . ASN A 1 121 ? -11.855 -5.089 2.324 1.00 88.69 121 ASN A N 1
ATOM 938 C CA . ASN A 1 121 ? -12.488 -6.151 1.545 1.00 88.69 121 ASN A CA 1
ATOM 939 C C . ASN A 1 121 ? -12.730 -5.733 0.093 1.00 88.69 121 ASN A C 1
ATOM 941 O O . ASN A 1 121 ? -12.470 -6.537 -0.804 1.00 88.69 121 ASN A O 1
ATOM 945 N N . LYS A 1 122 ? -13.137 -4.483 -0.162 1.00 88.19 122 LYS A N 1
ATOM 946 C CA . LYS A 1 122 ? -13.249 -3.955 -1.532 1.00 88.19 122 LYS A CA 1
ATOM 947 C C . LYS A 1 122 ? -11.920 -4.030 -2.281 1.00 88.19 122 LYS A C 1
ATOM 949 O O . LYS A 1 122 ? -11.850 -4.618 -3.358 1.00 88.19 122 LYS A O 1
ATOM 954 N N . GLN A 1 123 ? -10.856 -3.504 -1.679 1.00 88.69 123 GLN A N 1
ATOM 955 C CA . GLN A 1 123 ? -9.524 -3.481 -2.273 1.00 88.69 123 GLN A CA 1
ATOM 956 C C . GLN A 1 123 ? -9.010 -4.893 -2.556 1.00 88.69 123 GLN A C 1
ATOM 958 O O . GLN A 1 123 ? -8.446 -5.141 -3.619 1.00 88.69 123 GLN A O 1
ATOM 963 N N . ARG A 1 124 ? -9.253 -5.836 -1.639 1.00 90.19 124 ARG A N 1
ATOM 964 C CA . ARG A 1 124 ? -8.940 -7.255 -1.846 1.00 90.19 124 ARG A CA 1
ATOM 965 C C . ARG A 1 124 ? -9.731 -7.867 -2.995 1.00 90.19 124 ARG A C 1
ATOM 967 O O . ARG A 1 124 ? -9.169 -8.661 -3.739 1.00 90.19 124 ARG A O 1
ATOM 974 N N . GLY A 1 125 ? -11.004 -7.511 -3.155 1.00 89.19 125 GLY A N 1
ATOM 975 C CA . GLY A 1 125 ? -11.829 -7.965 -4.276 1.00 89.19 125 GLY A CA 1
ATOM 976 C C . GLY A 1 125 ? -11.296 -7.480 -5.626 1.00 89.19 125 GLY A C 1
ATOM 977 O O . GLY A 1 125 ? -11.135 -8.282 -6.550 1.00 89.19 125 GLY A O 1
ATOM 978 N N . ILE A 1 126 ? -10.949 -6.191 -5.717 1.00 88.69 126 ILE A N 1
ATOM 979 C CA . ILE A 1 126 ? -10.321 -5.597 -6.910 1.00 88.69 126 ILE A CA 1
ATOM 980 C C . ILE A 1 126 ? -8.985 -6.283 -7.191 1.00 88.69 126 ILE A C 1
ATOM 982 O O . ILE A 1 126 ? -8.740 -6.729 -8.310 1.00 88.69 126 ILE A O 1
ATOM 98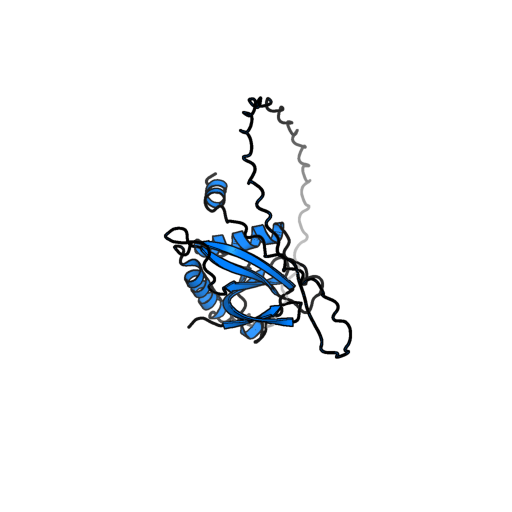6 N N . TYR A 1 127 ? -8.150 -6.423 -6.164 1.00 90.44 127 TYR A N 1
ATOM 987 C CA . TYR A 1 127 ? -6.841 -7.053 -6.265 1.00 90.44 127 TYR A CA 1
ATOM 988 C C . TYR A 1 127 ? -6.933 -8.506 -6.744 1.00 90.44 127 TYR A C 1
ATOM 990 O O . TYR A 1 127 ? -6.283 -8.862 -7.724 1.00 90.44 127 TYR A O 1
ATOM 998 N N . ALA A 1 128 ? -7.796 -9.317 -6.125 1.00 89.19 128 ALA A N 1
ATOM 999 C CA . ALA A 1 128 ? -8.020 -10.708 -6.509 1.00 89.19 128 ALA A CA 1
ATOM 1000 C C . ALA A 1 128 ? -8.512 -10.831 -7.957 1.00 89.19 128 ALA A C 1
ATOM 1002 O O . ALA A 1 128 ? -8.063 -11.712 -8.686 1.00 89.19 128 ALA A O 1
ATOM 1003 N N . THR A 1 129 ? -9.396 -9.930 -8.390 1.00 89.25 129 THR A N 1
ATOM 1004 C CA . THR A 1 129 ? -9.878 -9.898 -9.777 1.00 89.25 129 THR A CA 1
ATOM 1005 C C . THR A 1 129 ? -8.750 -9.533 -10.737 1.00 89.25 129 THR A C 1
ATOM 1007 O O . THR A 1 129 ? -8.570 -10.205 -11.748 1.00 89.25 129 THR A O 1
ATOM 1010 N N . ALA A 1 130 ? -7.956 -8.513 -10.407 1.00 87.75 130 ALA A N 1
ATOM 1011 C CA . ALA A 1 130 ? -6.888 -8.013 -11.265 1.00 87.75 130 ALA A CA 1
ATOM 1012 C C . ALA A 1 130 ? -5.773 -9.045 -11.497 1.00 87.75 130 ALA A C 1
ATOM 1014 O O . ALA A 1 130 ? -5.278 -9.152 -12.614 1.00 87.75 130 ALA A O 1
ATOM 1015 N N . ILE A 1 131 ? -5.406 -9.825 -10.476 1.00 88.75 131 ILE A N 1
ATOM 1016 C CA . ILE A 1 131 ? -4.345 -10.843 -10.591 1.00 88.75 131 ILE A CA 1
ATOM 1017 C C . ILE A 1 131 ? -4.847 -12.193 -11.125 1.00 88.75 131 ILE A C 1
ATOM 1019 O O . ILE A 1 131 ? -4.039 -13.042 -11.492 1.00 88.75 131 ILE A O 1
ATOM 1023 N N . ALA A 1 132 ? -6.166 -12.418 -11.144 1.00 84.31 132 ALA A N 1
ATOM 1024 C CA . ALA A 1 132 ? -6.768 -13.639 -11.679 1.00 84.31 132 ALA A CA 1
ATOM 1025 C C . ALA A 1 132 ? -6.945 -13.601 -13.201 1.00 84.31 132 ALA A C 1
ATOM 1027 O O . ALA A 1 132 ? -7.088 -14.658 -13.818 1.00 84.31 132 ALA A O 1
ATOM 1028 N N . VAL A 1 133 ? -6.948 -12.413 -13.816 1.00 73.94 133 VAL A N 1
ATOM 1029 C CA . VAL A 1 133 ? -6.944 -12.295 -15.275 1.00 73.94 133 VAL A CA 1
ATOM 1030 C C . VAL A 1 133 ? -5.572 -12.764 -15.758 1.00 73.94 133 VAL A C 1
ATOM 1032 O O . VAL A 1 133 ? -4.580 -12.101 -15.455 1.00 73.94 133 VAL A O 1
ATOM 1035 N N . PRO A 1 134 ? -5.467 -13.892 -16.489 1.00 56.34 134 PRO A N 1
ATOM 1036 C CA . PRO A 1 134 ? -4.200 -14.252 -17.096 1.00 56.34 134 PRO A CA 1
ATOM 1037 C C . PRO A 1 134 ? -3.823 -13.099 -18.018 1.00 56.34 134 PRO A C 1
ATOM 1039 O O . PRO A 1 134 ? -4.609 -12.739 -18.897 1.00 56.34 134 PRO A O 1
ATOM 1042 N N . THR A 1 135 ? -2.652 -12.500 -17.797 1.00 55.41 135 THR A N 1
ATOM 1043 C CA . THR A 1 135 ? -2.008 -11.641 -18.788 1.00 55.41 135 THR A CA 1
ATOM 1044 C C . THR A 1 135 ? -2.030 -12.437 -20.079 1.00 55.41 135 THR A C 1
ATOM 1046 O O . THR A 1 135 ? -1.293 -13.413 -20.201 1.00 55.41 135 THR A O 1
ATOM 1049 N N . ALA A 1 136 ? -2.954 -12.111 -20.987 1.00 46.00 136 ALA A N 1
ATOM 1050 C CA . ALA A 1 136 ? -3.009 -12.757 -22.279 1.00 46.00 136 ALA A CA 1
ATOM 1051 C C . ALA A 1 136 ? -1.613 -12.573 -22.861 1.00 46.00 136 ALA A C 1
ATOM 1053 O O . ALA A 1 136 ? -1.168 -11.432 -23.020 1.00 46.00 136 ALA A O 1
ATOM 1054 N N . GLU A 1 137 ? -0.892 -13.678 -23.070 1.00 45.38 137 GLU A N 1
ATOM 1055 C CA . GLU A 1 137 ? 0.365 -13.629 -23.797 1.00 45.38 137 GLU A CA 1
ATOM 1056 C C . GLU A 1 137 ? 0.102 -12.782 -25.042 1.00 45.38 137 GLU A C 1
ATOM 1058 O O . GLU A 1 137 ? -0.900 -13.034 -25.730 1.00 45.38 137 GLU A O 1
ATOM 1063 N N . PRO A 1 138 ? 0.916 -11.746 -25.321 1.00 47.41 138 PRO A N 1
ATOM 1064 C CA . PRO A 1 138 ? 0.815 -11.067 -26.594 1.00 47.41 138 PRO A CA 1
ATOM 1065 C C . PRO A 1 138 ? 0.977 -12.163 -27.639 1.00 47.41 138 PRO A C 1
ATOM 1067 O O . PRO A 1 138 ? 2.044 -12.766 -27.750 1.00 47.41 138 PRO A O 1
ATOM 1070 N N . SER A 1 139 ? -0.123 -12.485 -28.326 1.00 44.19 139 SER A N 1
ATOM 1071 C CA . SER A 1 139 ? -0.112 -13.448 -29.414 1.00 44.19 139 SER A CA 1
ATOM 1072 C C . SER A 1 139 ? 1.018 -13.012 -30.324 1.00 44.19 139 SER A C 1
ATOM 1074 O O . SER A 1 139 ? 1.015 -11.874 -30.801 1.00 44.19 139 SER A O 1
ATOM 1076 N N . ALA A 1 140 ? 2.027 -13.876 -30.452 1.00 47.06 140 ALA A N 1
ATOM 1077 C CA . ALA A 1 140 ? 3.184 -13.626 -31.289 1.00 47.06 140 ALA A CA 1
ATOM 1078 C C . ALA A 1 140 ? 2.690 -13.056 -32.626 1.00 47.06 140 ALA A C 1
ATOM 1080 O O . ALA A 1 140 ? 1.686 -13.564 -33.144 1.00 47.06 140 ALA A O 1
ATOM 1081 N N . PRO A 1 141 ? 3.320 -11.999 -33.172 1.00 44.94 141 PRO A N 1
ATOM 1082 C CA . PRO A 1 141 ? 2.907 -11.481 -34.463 1.00 44.94 141 PRO A CA 1
ATOM 1083 C C . PRO A 1 141 ? 2.913 -12.654 -35.438 1.00 44.94 141 PRO A C 1
ATOM 1085 O O . PRO A 1 141 ? 3.936 -13.324 -35.603 1.00 44.94 141 PRO A O 1
ATOM 1088 N N . ALA A 1 142 ? 1.740 -12.943 -36.006 1.00 48.94 142 ALA A N 1
ATOM 1089 C CA . ALA A 1 142 ? 1.598 -13.931 -37.054 1.00 48.94 142 ALA A CA 1
ATOM 1090 C C . ALA A 1 142 ? 2.693 -13.648 -38.082 1.00 48.94 142 ALA A C 1
ATOM 1092 O O . ALA A 1 142 ? 2.833 -12.518 -38.548 1.00 48.94 142 ALA A O 1
ATOM 1093 N N . THR A 1 143 ? 3.524 -14.653 -38.346 1.00 47.47 143 THR A N 1
ATOM 1094 C CA . THR A 1 143 ? 4.564 -14.602 -39.364 1.00 47.47 143 THR A CA 1
ATOM 1095 C C . THR A 1 143 ? 3.918 -14.161 -40.671 1.00 47.47 143 THR A C 1
ATOM 1097 O O . THR A 1 143 ? 3.195 -14.933 -41.295 1.00 47.47 143 THR A O 1
ATOM 1100 N N . SER A 1 144 ? 4.128 -12.899 -41.044 1.00 46.44 144 SER A N 1
ATOM 1101 C CA . SER A 1 144 ? 3.678 -12.359 -42.317 1.00 46.44 144 SER A CA 1
ATOM 1102 C C . SER A 1 144 ? 4.344 -13.148 -43.436 1.00 46.44 144 SER A C 1
ATOM 1104 O O . SER A 1 144 ? 5.570 -13.159 -43.558 1.00 46.44 144 SER A O 1
ATOM 1106 N N . GLU A 1 145 ? 3.532 -13.812 -44.252 1.00 55.09 145 GLU A N 1
ATOM 1107 C CA . GLU A 1 145 ? 3.935 -14.240 -45.587 1.00 55.09 145 GLU A CA 1
ATOM 1108 C C . GLU A 1 145 ? 4.468 -13.027 -46.378 1.00 55.09 145 GLU A C 1
ATOM 1110 O O . GLU A 1 145 ? 3.996 -11.900 -46.178 1.00 55.09 145 GLU A O 1
ATOM 1115 N N . PRO A 1 146 ? 5.458 -13.210 -47.270 1.00 50.81 146 PRO A N 1
ATOM 1116 C CA . PRO A 1 146 ? 5.999 -12.111 -48.057 1.00 50.81 146 PRO A CA 1
ATOM 1117 C C . PRO A 1 146 ? 4.946 -11.599 -49.052 1.00 50.81 146 PRO A C 1
ATOM 1119 O O . PRO A 1 146 ? 4.545 -12.302 -49.978 1.00 50.81 146 PRO A O 1
ATOM 1122 N N . VAL A 1 147 ? 4.515 -10.351 -48.864 1.00 61.25 147 VAL A N 1
ATOM 1123 C CA . VAL A 1 147 ? 3.708 -9.598 -49.835 1.00 61.25 147 VAL A CA 1
ATOM 1124 C C . VAL A 1 147 ? 4.613 -9.205 -51.015 1.00 61.25 147 VAL A C 1
ATOM 1126 O O . VAL A 1 147 ? 5.730 -8.740 -50.773 1.00 61.25 147 VAL A O 1
ATOM 1129 N N . PRO A 1 148 ? 4.184 -9.378 -52.281 1.00 56.22 148 PRO A N 1
ATOM 1130 C CA . PRO A 1 148 ? 4.971 -8.964 -53.434 1.00 56.22 148 PRO A CA 1
ATOM 1131 C C . PRO A 1 148 ? 5.095 -7.437 -53.513 1.00 56.22 148 PRO A C 1
ATOM 1133 O O . PRO A 1 148 ? 4.169 -6.692 -53.201 1.00 56.22 148 PRO A O 1
ATOM 1136 N N . GLU A 1 149 ? 6.275 -7.018 -53.958 1.00 55.69 149 GLU A N 1
ATOM 1137 C CA . GLU A 1 149 ? 6.721 -5.659 -54.252 1.00 55.69 149 GLU A CA 1
ATOM 1138 C C . GLU A 1 149 ? 5.672 -4.857 -55.047 1.00 55.69 149 GLU A C 1
ATOM 1140 O O . GLU A 1 149 ? 5.332 -5.199 -56.181 1.00 55.69 149 GLU A O 1
ATOM 1145 N N . VAL A 1 150 ? 5.160 -3.777 -54.447 1.00 53.81 150 VAL A N 1
ATOM 1146 C CA . VAL A 1 150 ? 4.331 -2.769 -55.120 1.00 53.81 150 VAL A CA 1
ATOM 1147 C C . VAL A 1 150 ? 5.026 -1.415 -54.997 1.00 53.81 150 VAL A C 1
ATOM 1149 O O . VAL A 1 150 ? 5.146 -0.865 -53.908 1.00 53.81 150 VAL A O 1
ATOM 1152 N N . SER A 1 151 ? 5.494 -0.962 -56.160 1.00 52.66 151 SER A N 1
ATOM 1153 C CA . SER A 1 151 ? 5.737 0.394 -56.670 1.00 52.66 151 SER A CA 1
ATOM 1154 C C . SER A 1 151 ? 5.988 1.564 -55.705 1.00 52.66 151 SER A C 1
ATOM 1156 O O . SER A 1 151 ? 5.204 1.874 -54.814 1.00 52.66 151 SER A O 1
ATOM 1158 N N . GLU A 1 152 ? 7.065 2.289 -56.020 1.00 61.59 152 GLU A N 1
ATOM 1159 C CA . GLU A 1 152 ? 7.560 3.515 -55.388 1.00 61.59 152 GLU A CA 1
ATOM 1160 C C . GLU A 1 152 ? 6.480 4.591 -55.139 1.00 61.59 152 GLU A C 1
ATOM 1162 O O . GLU A 1 152 ? 5.680 4.889 -56.034 1.00 61.59 152 GLU A O 1
ATOM 1167 N N . PRO A 1 153 ? 6.486 5.254 -53.966 1.00 58.25 153 PRO A N 1
ATOM 1168 C CA . PRO A 1 153 ? 5.644 6.414 -53.721 1.00 58.25 153 PRO A CA 1
ATOM 1169 C C . PRO A 1 153 ? 6.225 7.683 -54.369 1.00 58.25 153 PRO A C 1
ATOM 1171 O O . PRO A 1 153 ? 7.414 7.983 -54.284 1.00 58.25 153 PRO A O 1
ATOM 1174 N N . THR A 1 154 ? 5.337 8.454 -54.993 1.00 67.75 154 THR A N 1
ATOM 1175 C CA . THR A 1 154 ? 5.560 9.809 -55.521 1.00 67.75 154 THR A CA 1
ATOM 1176 C C . THR A 1 154 ? 6.081 10.765 -54.428 1.00 67.75 154 THR A C 1
ATOM 1178 O O . THR A 1 154 ? 5.609 10.680 -53.292 1.00 67.75 154 THR A O 1
ATOM 1181 N N . PRO A 1 155 ? 7.016 11.693 -54.727 1.00 62.19 155 PRO A N 1
ATOM 1182 C CA . PRO A 1 155 ? 7.534 12.638 -53.738 1.00 62.19 155 PRO A CA 1
ATOM 1183 C C . PRO A 1 155 ? 6.460 13.589 -53.183 1.00 62.19 155 PRO A C 1
ATOM 1185 O O . PRO A 1 155 ? 5.527 13.995 -53.876 1.00 62.19 155 PRO A O 1
ATOM 1188 N N . ALA A 1 156 ? 6.634 13.915 -51.900 1.00 68.69 156 ALA A N 1
ATOM 1189 C CA . ALA A 1 156 ? 5.716 14.642 -51.030 1.00 68.69 156 ALA A CA 1
ATOM 1190 C C . ALA A 1 156 ? 5.497 16.118 -51.424 1.00 68.69 156 ALA A C 1
ATOM 1192 O O . ALA A 1 156 ? 6.434 16.768 -51.893 1.00 68.69 156 ALA A O 1
ATOM 1193 N N . PRO A 1 157 ? 4.303 16.689 -51.169 1.00 65.44 157 PRO A N 1
ATOM 1194 C CA . PRO A 1 157 ? 4.102 18.131 -51.226 1.00 65.44 157 PRO A CA 1
ATOM 1195 C C . PRO A 1 157 ? 4.759 18.845 -50.031 1.00 65.44 157 PRO A C 1
ATOM 1197 O O . PRO A 1 157 ? 4.734 18.371 -48.896 1.00 65.44 157 PRO A O 1
ATOM 1200 N N . GLU A 1 158 ? 5.342 20.002 -50.335 1.00 70.31 158 GLU A N 1
ATOM 1201 C CA . GLU A 1 158 ? 6.058 20.922 -49.447 1.00 70.31 158 GLU A CA 1
ATOM 1202 C C . GLU A 1 158 ? 5.177 21.418 -48.276 1.00 70.31 158 GLU A C 1
ATOM 1204 O O . GLU A 1 158 ? 4.010 21.759 -48.495 1.00 70.31 158 GLU A O 1
ATOM 1209 N N . PRO A 1 159 ? 5.687 21.470 -47.028 1.00 65.31 159 PRO A N 1
ATOM 1210 C CA . PRO A 1 159 ? 4.914 21.968 -45.896 1.00 65.31 159 PRO A CA 1
ATOM 1211 C C . PRO A 1 159 ? 4.744 23.493 -45.957 1.00 65.31 159 PRO A C 1
ATOM 1213 O O . PRO A 1 159 ? 5.700 24.241 -46.154 1.00 65.31 159 PRO A O 1
ATOM 1216 N N . ALA A 1 160 ? 3.509 23.952 -45.742 1.00 70.50 160 ALA A N 1
ATOM 1217 C CA . ALA A 1 160 ? 3.162 25.365 -45.614 1.00 70.50 160 ALA A CA 1
ATOM 1218 C C . ALA A 1 160 ? 3.855 26.021 -44.396 1.00 70.50 160 ALA A C 1
ATOM 1220 O O . ALA A 1 160 ? 4.125 25.339 -43.403 1.00 70.50 160 ALA A O 1
ATOM 1221 N N . PRO A 1 161 ? 4.126 27.341 -44.437 1.00 66.50 161 PRO A N 1
ATOM 1222 C CA . PRO A 1 161 ? 4.845 28.034 -43.374 1.00 66.50 161 PRO A CA 1
ATOM 1223 C C . PRO A 1 161 ? 4.082 28.008 -42.043 1.00 66.50 161 PRO A C 1
ATOM 1225 O O . PRO A 1 161 ? 2.893 28.323 -41.971 1.00 66.50 161 PRO A O 1
ATOM 1228 N N . VAL A 1 162 ? 4.811 27.656 -40.984 1.00 67.31 162 VAL A N 1
ATOM 1229 C CA . VAL A 1 162 ? 4.365 27.699 -39.588 1.00 67.31 162 VAL A CA 1
ATOM 1230 C C . VAL A 1 162 ? 4.140 29.157 -39.188 1.00 67.31 162 VAL A C 1
ATOM 1232 O O . VAL A 1 162 ? 5.067 29.963 -39.211 1.00 67.31 162 VAL A O 1
ATOM 1235 N N . VAL A 1 163 ? 2.904 29.497 -38.823 1.00 65.56 163 VAL A N 1
ATOM 1236 C CA . VAL A 1 163 ? 2.574 30.782 -38.198 1.00 65.56 163 VAL A CA 1
ATOM 1237 C C . VAL A 1 163 ? 2.941 30.689 -36.719 1.00 65.56 163 VAL A C 1
ATOM 1239 O O . VAL A 1 163 ? 2.402 29.861 -35.986 1.00 65.56 163 VAL A O 1
ATOM 1242 N N . GLU A 1 164 ? 3.884 31.524 -36.298 1.00 64.56 164 GLU A N 1
ATOM 1243 C CA . GLU A 1 164 ? 4.331 31.659 -34.913 1.00 64.56 164 GLU A CA 1
ATOM 1244 C C . GLU A 1 164 ? 3.184 32.217 -34.041 1.00 64.56 164 GLU A C 1
ATOM 1246 O O . GLU A 1 164 ? 2.597 33.245 -34.401 1.00 64.56 164 GLU A O 1
ATOM 1251 N N . PRO A 1 165 ? 2.811 31.580 -32.915 1.00 64.31 165 PRO A N 1
ATOM 1252 C CA . PRO A 1 165 ? 1.800 32.137 -32.028 1.00 64.31 165 PRO A CA 1
ATOM 1253 C C . PRO A 1 165 ? 2.356 33.358 -31.285 1.00 64.31 165 PRO A C 1
ATOM 1255 O O . PRO A 1 165 ? 3.401 33.309 -30.641 1.00 64.31 165 PRO A O 1
ATOM 1258 N N . THR A 1 166 ? 1.618 34.464 -31.362 1.00 66.81 166 THR A N 1
ATOM 1259 C CA . THR A 1 166 ? 1.880 35.698 -30.614 1.00 66.81 166 THR A CA 1
ATOM 1260 C C . THR A 1 166 ? 1.803 35.423 -29.104 1.00 66.81 166 THR A C 1
ATOM 1262 O O . THR A 1 166 ? 0.848 34.776 -28.668 1.00 66.81 166 THR A O 1
ATOM 1265 N N . PRO A 1 167 ? 2.753 35.902 -28.278 1.00 66.81 167 PRO A N 1
ATOM 1266 C CA . PRO A 1 167 ? 2.686 35.705 -26.834 1.00 66.81 167 PRO A CA 1
ATOM 1267 C C . PRO A 1 167 ? 1.477 36.443 -26.246 1.00 66.81 167 PRO A C 1
ATOM 1269 O O . PRO A 1 167 ? 1.318 37.650 -26.435 1.00 66.81 167 PRO A O 1
ATOM 1272 N N . MET A 1 168 ? 0.625 35.712 -25.521 1.00 65.62 168 MET A N 1
ATOM 1273 C CA . MET A 1 168 ? -0.432 36.314 -24.711 1.00 65.62 168 MET A CA 1
ATOM 1274 C C . MET A 1 168 ? 0.198 37.050 -23.528 1.00 65.62 168 MET A C 1
ATOM 1276 O O . MET A 1 168 ? 1.019 36.498 -22.797 1.00 65.62 168 MET A O 1
ATOM 1280 N N . ILE A 1 169 ? -0.198 38.308 -23.351 1.00 60.41 169 ILE A N 1
ATOM 1281 C CA . ILE A 1 169 ? 0.160 39.127 -22.197 1.00 60.41 169 ILE A CA 1
ATOM 1282 C C . ILE A 1 169 ? -0.488 38.493 -20.962 1.00 60.41 169 ILE A C 1
ATOM 1284 O O . ILE A 1 169 ? -1.707 38.361 -20.888 1.00 60.41 169 ILE A O 1
ATOM 1288 N N . GLN A 1 170 ? 0.344 38.077 -20.013 1.00 52.22 170 GLN A N 1
ATOM 1289 C CA . GLN A 1 170 ? -0.082 37.548 -18.725 1.00 52.22 170 GLN A CA 1
ATOM 1290 C C . GLN A 1 170 ? -0.427 38.740 -17.821 1.00 52.22 170 GLN A C 1
ATOM 1292 O O . GLN A 1 170 ? 0.459 39.501 -17.431 1.00 52.22 170 GLN A O 1
ATOM 1297 N N . GLU A 1 171 ? -1.711 38.950 -17.529 1.00 59.97 171 GLU A N 1
ATOM 1298 C CA . GLU A 1 171 ? -2.128 39.944 -16.539 1.00 59.97 171 GLU A CA 1
ATOM 1299 C C . GLU A 1 171 ? -1.804 39.436 -15.128 1.00 59.97 171 GLU A C 1
ATOM 1301 O O . GLU A 1 171 ? -2.290 38.394 -14.686 1.00 59.97 171 GLU A O 1
ATOM 1306 N N . THR A 1 172 ? -0.950 40.180 -14.426 1.00 67.38 172 THR A N 1
ATOM 1307 C CA . THR A 1 172 ? -0.623 39.981 -13.011 1.00 67.38 172 THR A CA 1
ATOM 1308 C C . THR A 1 172 ? -1.865 40.243 -12.149 1.00 67.38 172 THR A C 1
ATOM 1310 O O . THR A 1 172 ? -2.397 41.355 -12.200 1.00 67.38 172 THR A O 1
ATOM 1313 N N . PRO A 1 173 ? -2.325 39.291 -11.316 1.00 60.59 173 PRO A N 1
ATOM 1314 C CA . PRO A 1 173 ? -3.414 39.544 -10.380 1.00 60.59 173 PRO A CA 1
ATOM 1315 C C . PRO A 1 173 ? -3.012 40.587 -9.329 1.00 60.59 173 PRO A C 1
ATOM 1317 O O . PRO A 1 173 ? -1.912 40.542 -8.775 1.00 60.59 173 PRO A O 1
ATOM 1320 N N . ALA A 1 174 ? -3.920 41.520 -9.043 1.00 68.31 174 ALA A N 1
ATOM 1321 C CA . ALA A 1 174 ? -3.766 42.507 -7.980 1.00 68.31 174 ALA A CA 1
ATOM 1322 C C . ALA A 1 174 ? -3.694 41.835 -6.589 1.00 68.31 174 ALA A C 1
ATOM 1324 O O . ALA A 1 174 ? -4.373 40.829 -6.364 1.00 68.31 174 ALA A O 1
ATOM 1325 N N . PRO A 1 175 ? -2.916 42.381 -5.636 1.00 63.53 175 PRO A N 1
ATOM 1326 C CA . PRO A 1 175 ? -2.829 41.832 -4.286 1.00 63.53 175 PRO A CA 1
ATOM 1327 C C . PRO A 1 175 ? -4.161 41.973 -3.529 1.00 63.53 175 PRO A C 1
ATOM 1329 O O . PRO A 1 175 ? -4.781 43.039 -3.525 1.00 63.53 175 PRO A O 1
ATOM 1332 N N . GLN A 1 176 ? -4.591 40.887 -2.879 1.00 69.50 176 GLN A N 1
ATOM 1333 C CA . GLN A 1 176 ? -5.727 40.871 -1.951 1.00 69.50 176 GLN A CA 1
ATOM 1334 C C . GLN A 1 176 ? -5.431 41.703 -0.686 1.00 69.50 176 GLN A C 1
ATOM 1336 O O . GLN A 1 176 ? -4.283 41.747 -0.241 1.00 69.50 176 GLN A O 1
ATOM 1341 N N . PRO A 1 177 ? -6.453 42.335 -0.078 1.00 60.81 177 PRO A N 1
ATOM 1342 C CA . PRO A 1 177 ? -6.298 43.094 1.158 1.00 60.81 177 PRO A CA 1
ATOM 1343 C C . PRO A 1 177 ? -6.060 42.184 2.372 1.00 60.81 177 PRO A C 1
ATOM 1345 O O . PRO A 1 177 ? -6.694 41.141 2.526 1.00 60.81 177 PRO A O 1
ATOM 1348 N N . GLU A 1 178 ? -5.158 42.626 3.248 1.00 56.53 178 GLU A N 1
ATOM 1349 C CA . GLU A 1 178 ? -4.787 41.973 4.503 1.00 56.53 178 GLU A CA 1
ATOM 1350 C C . GLU A 1 178 ? -5.984 41.885 5.467 1.00 56.53 178 GLU A C 1
ATOM 1352 O O . GLU A 1 178 ? -6.596 42.892 5.834 1.00 56.53 178 GLU A O 1
ATOM 1357 N N . THR A 1 179 ? -6.313 40.672 5.915 1.00 52.88 179 THR A N 1
ATOM 1358 C CA . THR A 1 179 ? -7.241 40.457 7.029 1.00 52.88 179 THR A CA 1
ATOM 1359 C C . THR A 1 179 ? -6.546 40.766 8.348 1.00 52.88 179 THR A C 1
ATOM 1361 O O . THR A 1 179 ? -5.572 40.119 8.727 1.00 52.88 179 THR A O 1
ATOM 1364 N N . VAL A 1 180 ? -7.081 41.757 9.053 1.00 52.34 180 VAL A N 1
ATOM 1365 C CA . VAL A 1 180 ? -6.649 42.187 10.383 1.00 52.34 180 VAL A CA 1
ATOM 1366 C C . VAL A 1 180 ? -7.037 41.115 11.408 1.00 52.34 180 VAL A C 1
ATOM 1368 O O . VAL A 1 180 ? -8.222 40.865 11.629 1.00 52.34 180 VAL A O 1
ATOM 1371 N N . SER A 1 181 ? -6.051 40.477 12.039 1.00 54.84 181 SER A N 1
ATOM 1372 C CA . SER A 1 181 ? -6.283 39.566 13.165 1.00 54.84 181 SER A CA 1
ATOM 1373 C C . SER A 1 181 ? -6.679 40.351 14.419 1.00 54.84 181 SER A C 1
ATOM 1375 O O . SER A 1 181 ? -5.990 41.285 14.828 1.00 54.84 181 SER A O 1
ATOM 1377 N N . ALA A 1 182 ? -7.791 39.955 15.039 1.00 58.03 182 ALA A N 1
ATOM 1378 C CA . ALA A 1 182 ? -8.219 40.431 16.351 1.00 58.03 182 ALA A CA 1
ATOM 1379 C C . ALA A 1 182 ? -7.259 39.951 17.467 1.00 58.03 182 ALA A C 1
ATOM 1381 O O . ALA A 1 182 ? -6.631 38.899 17.318 1.00 58.03 182 ALA A O 1
ATOM 1382 N N . PRO A 1 183 ? -7.137 40.683 18.591 1.00 59.62 183 PRO A N 1
ATOM 1383 C CA . PRO A 1 183 ? -6.238 40.315 19.682 1.00 59.62 183 PRO A CA 1
ATOM 1384 C C . PRO A 1 183 ? -6.716 39.059 20.423 1.00 59.62 183 PRO A C 1
ATOM 1386 O O . PRO A 1 183 ? -7.867 38.966 20.853 1.00 59.62 183 PRO A O 1
ATOM 1389 N N . ALA A 1 184 ? -5.797 38.106 20.587 1.00 56.81 184 ALA A N 1
ATOM 1390 C CA . ALA A 1 184 ? -5.980 36.906 21.390 1.00 56.81 184 ALA A CA 1
ATOM 1391 C C . ALA A 1 184 ? -6.085 37.255 22.884 1.00 56.81 184 ALA A C 1
ATOM 1393 O O . ALA A 1 184 ? -5.306 38.042 23.420 1.00 56.81 184 ALA A O 1
ATOM 1394 N N . THR A 1 185 ? -7.075 36.653 23.535 1.00 54.72 185 THR A N 1
ATOM 1395 C CA . THR A 1 185 ? -7.349 36.715 24.972 1.00 54.72 185 THR A CA 1
ATOM 1396 C C . THR A 1 185 ? -6.252 35.994 25.768 1.00 54.72 185 THR A C 1
ATOM 1398 O O . THR A 1 185 ? -5.806 34.919 25.371 1.00 54.72 185 THR A O 1
ATOM 1401 N N . GLU A 1 186 ? -5.822 36.589 26.884 1.00 61.97 186 GLU A N 1
ATOM 1402 C CA . GLU A 1 186 ? -4.821 36.039 27.810 1.00 61.97 186 GLU A CA 1
ATOM 1403 C C . GLU A 1 186 ? -5.235 34.672 28.395 1.00 61.97 186 GLU A C 1
ATOM 1405 O O . GLU A 1 186 ? -6.407 34.481 28.738 1.00 61.97 186 GLU A O 1
ATOM 1410 N N . PRO A 1 187 ? -4.296 33.724 28.585 1.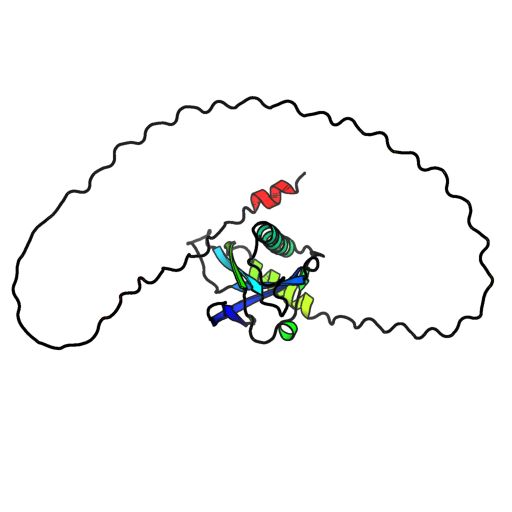00 64.31 187 PRO A N 1
ATOM 1411 C CA . PRO A 1 187 ? -4.561 32.513 29.352 1.00 64.31 187 PRO A CA 1
ATOM 1412 C C . PRO A 1 187 ? -4.551 32.771 30.871 1.00 64.31 187 PRO A C 1
ATOM 1414 O O . PRO A 1 187 ? -3.697 33.478 31.405 1.00 64.31 187 PRO A O 1
ATOM 1417 N N . SER A 1 188 ? -5.512 32.152 31.565 1.00 63.94 188 SER A N 1
ATOM 1418 C CA . SER A 1 188 ? -5.633 32.088 33.031 1.00 63.94 188 SER A CA 1
ATOM 1419 C C . SER A 1 188 ? -4.428 31.425 33.727 1.00 63.94 188 SER A C 1
ATOM 1421 O O . SER A 1 188 ? -3.745 30.604 33.114 1.00 63.94 188 SER A O 1
ATOM 1423 N N . PRO A 1 189 ? -4.184 31.730 35.020 1.00 61.50 189 PRO A N 1
ATOM 1424 C CA . PRO A 1 189 ? -3.015 31.252 35.756 1.00 61.50 189 PRO A CA 1
ATOM 1425 C C . PRO A 1 189 ? -3.043 29.748 36.073 1.00 61.50 189 PRO A C 1
ATOM 1427 O O . PRO A 1 189 ? -4.054 29.189 36.501 1.00 61.50 189 PRO A O 1
ATOM 1430 N N . THR A 1 190 ? -1.872 29.132 35.907 1.00 63.38 190 THR A N 1
ATOM 1431 C CA . THR A 1 190 ? -1.503 27.767 36.302 1.00 63.38 190 THR A CA 1
ATOM 1432 C C . THR A 1 190 ? -1.587 27.581 37.818 1.00 63.38 190 THR A C 1
ATOM 1434 O O . THR A 1 190 ? -1.011 28.356 38.577 1.00 63.38 190 THR A O 1
ATOM 1437 N N . ILE A 1 191 ? -2.272 26.522 38.252 1.00 55.81 191 ILE A N 1
ATOM 1438 C CA . ILE A 1 191 ? -2.290 26.048 39.641 1.00 55.81 191 ILE A CA 1
ATOM 1439 C C . ILE A 1 191 ? -1.044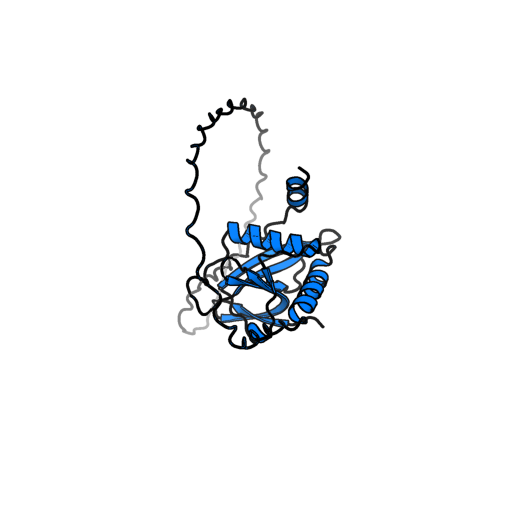 25.176 39.871 1.00 55.81 191 ILE A C 1
ATOM 1441 O O . ILE A 1 191 ? -0.864 24.165 39.192 1.00 55.81 191 ILE A O 1
ATOM 1445 N N . GLU A 1 192 ? -0.192 25.573 40.819 1.00 59.34 192 GLU A N 1
ATOM 1446 C CA . GLU A 1 192 ? 0.917 24.772 41.360 1.00 59.34 192 GLU A CA 1
ATOM 1447 C C . GLU A 1 192 ? 0.400 23.510 42.078 1.00 59.34 192 GLU A C 1
ATOM 1449 O O . GLU A 1 192 ? -0.529 23.607 42.886 1.00 59.34 192 GLU A O 1
ATOM 1454 N N . PRO A 1 193 ? 1.013 22.329 41.880 1.00 59.81 193 PRO A N 1
ATOM 1455 C CA . PRO A 1 193 ? 0.851 21.221 42.807 1.00 59.81 193 PRO A CA 1
ATOM 1456 C C . PRO A 1 193 ? 1.805 21.362 44.002 1.00 59.81 193 PRO A C 1
ATOM 1458 O O . PRO A 1 193 ? 3.011 21.544 43.851 1.00 59.81 193 PRO A O 1
ATOM 1461 N N . ALA A 1 194 ? 1.224 21.253 45.197 1.00 49.91 194 ALA A N 1
ATOM 1462 C CA . ALA A 1 194 ? 1.900 21.327 46.480 1.00 49.91 194 ALA A CA 1
ATOM 1463 C C . ALA A 1 194 ? 2.856 20.148 46.729 1.00 49.91 194 ALA A C 1
ATOM 1465 O O . ALA A 1 194 ? 2.531 18.980 46.512 1.00 49.91 194 ALA A O 1
ATOM 1466 N N . ASP A 1 195 ? 4.013 20.520 47.263 1.00 46.28 195 ASP A N 1
ATOM 1467 C CA . ASP A 1 195 ? 5.075 19.700 47.829 1.00 46.28 195 ASP A CA 1
ATOM 1468 C C . ASP A 1 195 ? 4.556 18.825 48.987 1.00 46.28 195 ASP A C 1
ATOM 1470 O O . ASP A 1 195 ? 3.878 19.305 49.898 1.00 46.28 195 ASP A O 1
ATOM 1474 N N . THR A 1 196 ? 4.889 17.535 48.982 1.00 45.59 196 THR A N 1
ATOM 1475 C CA . THR A 1 196 ? 4.852 16.700 50.193 1.00 45.59 196 THR A CA 1
ATOM 1476 C C . THR A 1 196 ? 6.101 15.834 50.251 1.00 45.59 196 THR A C 1
ATOM 1478 O O . THR A 1 196 ? 6.138 14.692 49.803 1.00 45.59 196 THR A O 1
ATOM 1481 N N . SER A 1 197 ? 7.137 16.407 50.852 1.00 48.50 197 SER A N 1
ATOM 1482 C CA . SER A 1 197 ? 8.259 15.684 51.441 1.00 48.50 197 SER A CA 1
ATOM 1483 C C . SER A 1 197 ? 7.863 15.096 52.799 1.00 48.50 197 SER A C 1
ATOM 1485 O O . SER A 1 197 ? 7.471 15.851 53.686 1.00 48.50 197 SER A O 1
ATOM 1487 N N . VAL A 1 198 ? 8.055 13.788 53.012 1.00 49.62 198 VAL A N 1
ATOM 1488 C CA . VAL A 1 198 ? 8.436 13.263 54.337 1.00 49.62 198 VAL A CA 1
ATOM 1489 C C . VAL A 1 198 ? 9.402 12.086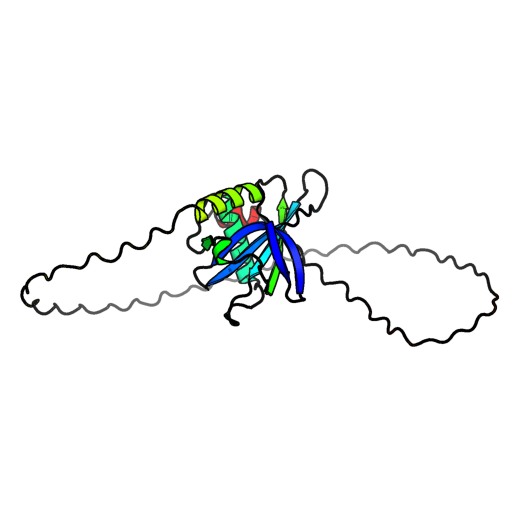 54.181 1.00 49.62 198 VAL A C 1
ATOM 1491 O O . VAL A 1 198 ? 9.111 11.092 53.518 1.00 49.62 198 VAL A O 1
ATOM 1494 N N . SER A 1 199 ? 10.556 12.253 54.821 1.00 44.03 199 SER A N 1
ATOM 1495 C CA . SER A 1 199 ? 11.661 11.320 55.021 1.00 44.03 199 SER A CA 1
ATOM 1496 C C . SER A 1 199 ? 11.275 9.992 55.676 1.00 44.03 199 SER A C 1
ATOM 1498 O O . SER A 1 199 ? 10.400 9.958 56.540 1.00 44.03 199 SER A O 1
ATOM 1500 N N . ASN A 1 200 ? 12.080 8.952 55.424 1.00 49.88 200 ASN A N 1
ATOM 1501 C CA . ASN A 1 200 ? 12.728 8.250 56.537 1.00 49.88 200 ASN A CA 1
ATOM 1502 C C . ASN A 1 200 ? 14.028 7.533 56.120 1.00 49.88 200 ASN A C 1
ATOM 1504 O O . ASN A 1 200 ? 14.101 6.901 55.068 1.00 49.88 200 ASN A O 1
ATOM 1508 N N . GLU A 1 201 ? 15.044 7.660 56.974 1.00 43.19 201 GLU A N 1
ATOM 1509 C CA . GLU A 1 201 ? 16.424 7.175 56.839 1.00 43.19 201 GLU A CA 1
ATOM 1510 C C . GLU A 1 201 ? 16.611 5.701 57.295 1.00 43.19 201 GLU A C 1
ATOM 1512 O O . GLU A 1 201 ? 16.002 5.293 58.278 1.00 43.19 201 GLU A O 1
ATOM 1517 N N . GLN A 1 202 ? 17.463 4.959 56.552 1.00 43.22 202 GLN A N 1
ATOM 1518 C CA . GLN A 1 202 ? 18.529 3.953 56.878 1.00 43.22 202 GLN A CA 1
ATOM 1519 C C . GLN A 1 202 ? 18.496 3.039 58.152 1.00 43.22 202 GLN A C 1
ATOM 1521 O O . GLN A 1 202 ? 17.864 3.410 59.132 1.00 43.22 202 GLN A O 1
ATOM 1526 N N . PRO A 1 203 ? 19.292 1.920 58.259 1.00 55.66 203 PRO A N 1
ATOM 1527 C CA . PRO A 1 203 ? 20.348 1.397 57.362 1.00 55.66 203 PRO A CA 1
ATOM 1528 C C . PRO A 1 203 ? 20.448 -0.139 57.093 1.00 55.66 203 PRO A C 1
ATOM 1530 O O . PRO A 1 203 ? 19.821 -0.980 57.726 1.00 55.66 203 PRO A O 1
ATOM 1533 N N . VAL A 1 204 ? 21.334 -0.428 56.124 1.00 47.84 204 VAL A N 1
ATOM 1534 C CA . VAL A 1 204 ? 22.003 -1.665 55.620 1.00 47.84 204 VAL A CA 1
ATOM 1535 C C . VAL A 1 204 ? 22.720 -2.518 56.712 1.00 47.84 204 VAL A C 1
ATOM 1537 O O . VAL A 1 204 ? 22.942 -1.951 57.785 1.00 47.84 204 VAL A O 1
ATOM 1540 N N . PRO A 1 205 ? 23.182 -3.797 56.495 1.00 54.62 205 PRO A N 1
ATOM 1541 C CA . PRO A 1 205 ? 24.192 -4.121 55.456 1.00 54.62 205 PRO A CA 1
ATOM 1542 C C . PRO A 1 205 ? 24.346 -5.564 54.880 1.00 54.62 205 PRO A C 1
ATOM 1544 O O . PRO A 1 205 ? 23.858 -6.552 55.413 1.00 54.62 205 PRO A O 1
ATOM 1547 N N . LEU A 1 206 ? 25.201 -5.605 53.840 1.00 36.66 206 LEU A N 1
ATOM 1548 C CA . LEU A 1 206 ? 26.137 -6.659 53.396 1.00 36.66 206 LEU A CA 1
ATOM 1549 C C . LEU A 1 206 ? 25.616 -7.891 52.620 1.00 36.66 206 LEU A C 1
ATOM 1551 O O . LEU A 1 206 ? 25.171 -8.871 53.206 1.00 36.66 206 LEU A O 1
ATOM 1555 N N . ALA A 1 207 ? 25.907 -7.915 51.313 1.00 35.81 207 ALA A N 1
ATOM 1556 C CA . ALA A 1 207 ? 26.682 -9.005 50.715 1.00 35.81 207 ALA A CA 1
ATOM 1557 C C . ALA A 1 207 ? 27.403 -8.532 49.440 1.00 35.81 207 ALA A C 1
ATOM 1559 O O . ALA A 1 207 ? 26.802 -7.984 48.520 1.00 35.81 207 ALA A O 1
ATOM 1560 N N . ASP A 1 208 ? 28.710 -8.763 49.454 1.00 41.34 208 ASP A N 1
ATOM 1561 C CA . ASP A 1 208 ? 29.655 -8.760 48.345 1.00 41.34 208 ASP A CA 1
ATOM 1562 C C . ASP A 1 208 ? 29.141 -9.606 47.168 1.00 41.34 208 ASP A C 1
ATOM 1564 O O . ASP A 1 208 ? 28.727 -10.744 47.373 1.00 41.34 208 ASP A O 1
ATOM 1568 N N . THR A 1 209 ? 29.202 -9.090 45.941 1.00 39.75 209 THR A N 1
ATOM 1569 C CA . THR A 1 209 ? 29.775 -9.819 44.797 1.00 39.75 209 THR A CA 1
ATOM 1570 C C . THR A 1 209 ? 29.919 -8.895 43.590 1.00 39.75 209 THR A C 1
ATOM 1572 O O . THR A 1 209 ? 28.975 -8.334 43.046 1.00 39.75 209 THR A O 1
ATOM 1575 N N . THR A 1 210 ? 31.172 -8.764 43.184 1.00 41.59 210 THR A N 1
ATOM 1576 C CA . THR A 1 210 ? 31.679 -8.397 41.867 1.00 41.59 210 THR A CA 1
ATOM 1577 C C . THR A 1 210 ? 30.834 -8.934 40.701 1.00 41.59 210 THR A C 1
ATOM 1579 O O . THR A 1 210 ? 30.687 -10.148 40.585 1.00 41.59 210 THR A O 1
ATOM 1582 N N . ASN A 1 211 ? 30.391 -8.065 39.779 1.00 36.78 211 ASN A N 1
ATOM 1583 C CA . ASN A 1 211 ? 30.648 -8.220 38.336 1.00 36.78 211 ASN A CA 1
ATOM 1584 C C . ASN A 1 211 ? 30.144 -7.040 37.478 1.00 36.78 211 ASN A C 1
ATOM 1586 O O . ASN A 1 211 ? 28.997 -6.632 37.577 1.00 36.78 211 ASN A O 1
ATOM 1590 N N . VAL A 1 212 ? 31.080 -6.557 36.649 1.00 36.25 212 VAL A N 1
ATOM 1591 C CA . VAL A 1 212 ? 31.018 -6.048 35.261 1.00 36.25 212 VAL A CA 1
ATOM 1592 C C . VAL A 1 212 ? 29.863 -5.127 34.851 1.00 36.25 212 VAL A C 1
ATOM 1594 O O . VAL A 1 212 ? 28.696 -5.483 34.906 1.00 36.25 212 VAL A O 1
ATOM 1597 N N . GLY A 1 213 ? 30.246 -3.946 34.357 1.00 39.47 213 GLY A N 1
ATOM 1598 C CA . GLY A 1 213 ? 29.356 -2.865 33.963 1.00 39.47 213 GLY A CA 1
ATOM 1599 C C . GLY A 1 213 ? 28.330 -3.238 32.898 1.00 39.47 213 GLY A C 1
ATOM 1600 O O . GLY A 1 213 ? 28.679 -3.665 31.799 1.00 39.47 213 GLY A O 1
ATOM 1601 N N . GLU A 1 214 ? 27.072 -2.976 33.232 1.00 37.72 214 GLU A N 1
ATOM 1602 C CA . GLU A 1 214 ? 25.993 -2.784 32.278 1.00 37.72 214 GLU A CA 1
ATOM 1603 C C . GLU A 1 214 ? 25.928 -1.294 31.925 1.00 37.72 214 GLU A C 1
ATOM 1605 O O . GLU A 1 214 ? 25.550 -0.438 32.727 1.00 37.72 214 GLU A O 1
ATOM 1610 N N . GLU A 1 215 ? 26.362 -0.986 30.707 1.00 39.12 215 GLU A N 1
ATOM 1611 C CA . GLU A 1 215 ? 26.037 0.254 30.020 1.00 39.12 215 GLU A CA 1
ATOM 1612 C C . GLU A 1 215 ? 24.526 0.256 29.763 1.00 39.12 215 GLU A C 1
ATOM 1614 O O . GLU A 1 215 ? 24.011 -0.527 28.965 1.00 39.12 215 GLU A O 1
ATOM 1619 N N . ILE A 1 216 ? 23.801 1.115 30.478 1.00 37.06 216 ILE A N 1
ATOM 1620 C CA . ILE A 1 216 ? 22.384 1.364 30.224 1.00 37.06 216 ILE A CA 1
ATOM 1621 C C . ILE A 1 216 ? 22.306 2.155 28.915 1.00 37.06 216 ILE A C 1
ATOM 1623 O O . ILE A 1 216 ? 22.364 3.386 28.907 1.00 37.06 216 ILE A O 1
ATOM 1627 N N . VAL A 1 217 ? 22.198 1.442 27.796 1.00 39.66 217 VAL A N 1
ATOM 1628 C CA . VAL A 1 217 ? 21.756 2.022 26.530 1.00 39.66 217 VAL A CA 1
ATOM 1629 C C . VAL A 1 217 ? 20.301 2.422 26.737 1.00 39.66 217 VAL A C 1
ATOM 1631 O O . VAL A 1 217 ? 19.427 1.570 26.882 1.00 39.66 217 VAL A O 1
ATOM 1634 N N . GLN A 1 218 ? 20.049 3.730 26.800 1.00 37.25 218 GLN A N 1
ATOM 1635 C CA . GLN A 1 218 ? 18.702 4.273 26.689 1.00 37.25 218 GLN A CA 1
ATOM 1636 C C . GLN A 1 218 ? 18.085 3.737 25.399 1.00 37.25 218 GLN A C 1
ATOM 1638 O O . GLN A 1 218 ? 18.510 4.078 24.294 1.00 37.25 218 GLN A O 1
ATOM 1643 N N . GLU A 1 219 ? 17.105 2.856 25.566 1.00 37.62 219 GLU A N 1
ATOM 1644 C CA . GLU A 1 219 ? 16.248 2.358 24.509 1.00 37.62 219 GLU A CA 1
ATOM 1645 C C . GLU A 1 219 ? 15.592 3.574 23.849 1.00 37.62 219 GLU A C 1
ATOM 1647 O O . GLU A 1 219 ? 14.772 4.280 24.439 1.00 37.62 219 GLU A O 1
ATOM 1652 N N . ASN A 1 220 ? 16.054 3.879 22.640 1.00 38.97 220 ASN A N 1
ATOM 1653 C CA . ASN A 1 220 ? 15.534 4.954 21.822 1.00 38.97 220 ASN A CA 1
ATOM 1654 C C . ASN A 1 220 ? 14.123 4.521 21.412 1.00 38.97 220 ASN A C 1
ATOM 1656 O O . ASN A 1 220 ? 13.961 3.709 20.500 1.00 38.97 220 ASN A O 1
ATOM 1660 N N . VAL A 1 221 ? 13.117 4.973 22.166 1.00 39.53 221 VAL A N 1
ATOM 1661 C CA . VAL A 1 221 ? 11.705 4.687 21.911 1.00 39.53 221 VAL A CA 1
ATOM 1662 C C . VAL A 1 221 ? 11.426 5.107 20.478 1.00 39.53 221 VAL A C 1
ATOM 1664 O O . VAL A 1 221 ? 11.482 6.289 20.139 1.00 39.53 221 VAL A O 1
ATOM 1667 N N . GLY A 1 222 ? 11.222 4.095 19.635 1.00 36.59 222 GLY A N 1
ATOM 1668 C CA . GLY A 1 222 ? 11.055 4.240 18.204 1.00 36.59 222 GLY A CA 1
ATOM 1669 C C . GLY A 1 222 ? 10.053 5.339 17.896 1.00 36.59 222 GLY A C 1
ATOM 1670 O O . GLY A 1 222 ? 8.958 5.383 18.456 1.00 36.59 222 GLY A O 1
ATOM 1671 N N . ASN A 1 223 ? 10.472 6.230 17.006 1.00 43.69 223 ASN A N 1
ATOM 1672 C CA . ASN A 1 223 ? 9.654 7.270 16.418 1.00 43.69 223 ASN A CA 1
ATOM 1673 C C . ASN A 1 223 ? 8.390 6.600 15.849 1.00 43.69 223 ASN A C 1
ATOM 1675 O O . ASN A 1 223 ? 8.441 5.959 14.799 1.00 43.69 223 ASN A O 1
ATOM 1679 N N . ALA A 1 224 ? 7.277 6.655 16.584 1.00 43.34 224 ALA A N 1
ATOM 1680 C CA . ALA A 1 224 ? 6.017 6.109 16.107 1.00 43.34 224 ALA A CA 1
ATOM 1681 C C . ALA A 1 224 ? 5.674 6.823 14.789 1.00 43.34 224 ALA A C 1
ATOM 1683 O O . ALA A 1 224 ? 5.780 8.054 14.739 1.00 43.34 224 ALA A O 1
ATOM 1684 N N . PRO A 1 225 ? 5.289 6.103 13.720 1.00 47.09 225 PRO A N 1
ATOM 1685 C CA . PRO A 1 225 ? 4.912 6.751 12.475 1.00 47.09 225 PRO A CA 1
ATOM 1686 C C . PRO A 1 225 ? 3.759 7.711 12.770 1.00 47.09 225 PRO A C 1
ATOM 1688 O O . PRO A 1 225 ? 2.711 7.299 13.274 1.00 47.09 225 PRO A O 1
ATOM 1691 N N . GLN A 1 226 ? 3.979 9.002 12.512 1.00 46.34 226 GLN A N 1
ATOM 1692 C CA . GLN A 1 226 ? 2.939 10.012 12.648 1.00 46.34 226 GLN A CA 1
ATOM 1693 C C . GLN A 1 226 ? 1.758 9.623 11.755 1.00 46.34 226 GLN A C 1
ATOM 1695 O O . GLN A 1 226 ? 1.903 9.469 10.542 1.00 46.34 226 GLN A O 1
ATOM 1700 N N . LEU A 1 227 ? 0.601 9.414 12.380 1.00 47.00 227 LEU A N 1
ATOM 1701 C CA . LEU A 1 227 ? -0.644 9.089 11.698 1.00 47.00 227 LEU A CA 1
ATOM 1702 C C . LEU A 1 227 ? -1.223 10.383 11.124 1.00 47.00 227 LEU A C 1
ATOM 1704 O O . LEU A 1 227 ? -1.708 11.227 11.874 1.00 47.00 227 LEU A O 1
ATOM 1708 N N . GLU A 1 228 ? -1.186 10.539 9.804 1.00 64.25 228 GLU A N 1
ATOM 1709 C CA . GLU A 1 228 ? -1.884 11.636 9.133 1.00 64.25 228 GLU A CA 1
ATOM 1710 C C . GLU A 1 228 ? -3.332 11.212 8.825 1.00 64.25 228 GLU A C 1
ATOM 1712 O O . GLU A 1 228 ? -3.534 10.209 8.129 1.00 64.25 228 GLU A O 1
ATOM 1717 N N . PRO A 1 229 ? -4.356 11.937 9.314 1.00 61.53 229 PRO A N 1
ATOM 1718 C CA . PRO A 1 229 ? -5.735 11.688 8.911 1.00 61.53 229 PRO A CA 1
ATOM 1719 C C . PRO A 1 229 ? -5.920 12.005 7.419 1.00 61.53 229 PRO A C 1
ATOM 1721 O O . PRO A 1 229 ? -5.375 12.985 6.907 1.00 61.53 229 PRO A O 1
ATOM 1724 N N . ILE A 1 230 ? -6.700 11.186 6.708 1.00 57.84 230 ILE A N 1
ATOM 1725 C CA . ILE A 1 230 ? -7.183 11.548 5.370 1.00 57.84 230 ILE A CA 1
ATOM 1726 C C . ILE A 1 230 ? -8.396 12.452 5.537 1.00 57.84 230 ILE A C 1
ATOM 1728 O O . ILE A 1 230 ? -9.412 12.035 6.087 1.00 57.84 230 ILE A O 1
ATOM 1732 N N . ASP A 1 231 ? -8.291 13.669 5.017 1.00 72.12 231 ASP A N 1
ATOM 1733 C CA . ASP A 1 231 ? -9.428 14.562 4.842 1.00 72.12 231 ASP A CA 1
ATOM 1734 C C . ASP A 1 231 ? -10.212 14.133 3.591 1.00 72.12 231 ASP A C 1
ATOM 1736 O O . ASP A 1 231 ? -9.871 14.479 2.456 1.00 72.12 231 ASP A O 1
ATOM 1740 N N . ILE A 1 232 ? -11.218 13.282 3.801 1.00 61.34 232 ILE A N 1
ATOM 1741 C CA . ILE A 1 232 ? -12.089 12.778 2.731 1.00 61.34 232 ILE A CA 1
ATOM 1742 C C . ILE A 1 232 ? -12.905 13.933 2.128 1.00 61.34 232 ILE A C 1
ATOM 1744 O O . ILE A 1 232 ? -13.093 13.966 0.911 1.00 61.34 232 ILE A O 1
ATOM 1748 N N . ASP A 1 233 ? -13.299 14.918 2.938 1.00 64.88 233 ASP A N 1
ATOM 1749 C CA . ASP A 1 233 ? -14.091 16.069 2.499 1.00 64.88 233 ASP A CA 1
ATOM 1750 C C . ASP A 1 233 ? -13.276 16.986 1.570 1.00 64.88 233 ASP A C 1
ATOM 1752 O O . ASP A 1 233 ? -13.784 17.452 0.547 1.00 64.88 233 ASP A O 1
ATOM 1756 N N . ALA A 1 234 ? -11.981 17.175 1.842 1.00 62.06 234 ALA A N 1
ATOM 1757 C CA . ALA A 1 234 ? -11.072 17.903 0.953 1.00 62.06 234 ALA A CA 1
ATOM 1758 C C . ALA A 1 234 ? -10.844 17.183 -0.391 1.00 62.06 234 ALA A C 1
ATOM 1760 O O . ALA A 1 234 ? -10.678 17.835 -1.427 1.00 62.06 234 ALA A O 1
ATOM 1761 N N . ILE A 1 235 ? -10.863 15.845 -0.401 1.00 57.16 235 ILE A N 1
ATOM 1762 C CA . ILE A 1 235 ? -10.794 15.055 -1.641 1.00 57.16 235 ILE A CA 1
ATOM 1763 C C . ILE A 1 235 ? -12.096 15.196 -2.442 1.00 57.16 235 ILE A C 1
ATOM 1765 O O . ILE A 1 235 ? -12.045 15.282 -3.669 1.00 57.16 235 ILE A O 1
ATOM 1769 N N . GLU A 1 236 ? -13.256 15.237 -1.785 1.00 55.47 236 GLU A N 1
ATOM 1770 C CA . GLU A 1 236 ? -14.544 15.444 -2.459 1.00 55.47 236 GLU A CA 1
ATOM 1771 C C . GLU A 1 236 ? -14.735 16.881 -2.972 1.00 55.47 236 GLU A C 1
ATOM 1773 O O . GLU A 1 236 ? -15.317 17.074 -4.042 1.00 55.47 236 GLU A O 1
ATOM 1778 N N . ALA A 1 237 ? -14.224 17.888 -2.259 1.00 55.34 237 ALA A N 1
ATOM 1779 C CA . ALA A 1 237 ? -14.369 19.297 -2.626 1.00 55.34 237 ALA A CA 1
ATOM 1780 C C . ALA A 1 237 ? -13.539 19.698 -3.858 1.00 55.34 237 ALA A C 1
ATOM 1782 O O . ALA A 1 237 ? -14.008 20.482 -4.679 1.00 55.34 237 ALA A O 1
ATOM 1783 N N . LYS A 1 238 ? -12.339 19.129 -4.036 1.00 45.44 238 LYS A N 1
ATOM 1784 C CA . LYS A 1 238 ? -11.416 19.490 -5.132 1.00 45.44 238 LYS A CA 1
ATOM 1785 C C . LYS A 1 238 ? -11.893 19.069 -6.535 1.00 45.44 238 LYS A C 1
ATOM 1787 O O . LYS A 1 238 ? -11.327 19.517 -7.523 1.00 45.44 238 LYS A O 1
ATOM 1792 N N . TYR A 1 239 ? -12.910 18.212 -6.632 1.00 45.25 239 TYR A N 1
ATOM 1793 C CA . TYR A 1 239 ? -13.398 17.659 -7.906 1.00 45.25 239 TYR A CA 1
ATOM 1794 C C . TYR A 1 239 ? -14.901 17.892 -8.132 1.00 45.25 239 TYR A C 1
ATOM 1796 O O . TYR A 1 239 ? -15.526 17.199 -8.935 1.00 45.25 239 TYR A O 1
ATOM 1804 N N . LYS A 1 240 ? -15.482 18.863 -7.413 1.00 45.34 240 LYS A N 1
ATOM 1805 C CA . LYS A 1 240 ? -16.820 19.419 -7.679 1.00 45.34 240 LYS A CA 1
ATOM 1806 C C . LYS A 1 240 ? -16.791 20.721 -8.500 1.00 45.34 240 LYS A C 1
ATOM 1808 O O . LYS A 1 240 ? -17.859 21.295 -8.707 1.00 45.34 240 LYS A O 1
ATOM 1813 N N . GLU A 1 241 ? -15.618 21.157 -8.964 1.00 38.19 241 GLU A N 1
ATOM 1814 C CA . GLU A 1 241 ? -15.449 22.233 -9.960 1.00 38.19 241 GLU A CA 1
ATOM 1815 C C . GLU A 1 241 ? -15.243 21.674 -11.371 1.00 38.19 241 GLU A C 1
ATOM 1817 O O . GLU A 1 241 ? -14.440 20.723 -11.521 1.00 38.19 241 GLU A O 1
#